Protein AF-0000000082663166 (afdb_homodimer)

Sequence (312 aa):
MVFWITEITKKRPMKSILVSGKSIEGLLDTGADVSCISGKDWPNSWPTHTTANNLVGIGRAPAVAQSAKILDWQFEDTRGTFQPYMIPSLPFSLWGRDVLSQMGMLLFSPDDKVTFQMLQMGYDPSKGLGKQQTGITEPICPAPLKFRAGLGYPNFMVFWITEITKKRPMKSILVSGKSIEGLLDTGADVSCISGKDWPNSWPTHTTANNLVGIGRAPAVAQSAKILDWQFEDTRGTFQPYMIPSLPFSLWGRDVLSQMGMLLFSPDDKVTFQMLQMGYDPSKGLGKQQTGITEPICPAPLKFRAGLGYPNF

Organism: Bison bison bison (NCBI:txid43346)

Solvent-accessible surface area (backbone atoms only — not comparable to full-atom values): 18106 Å² total; per-residue (Å²): 100,48,48,35,58,42,74,42,37,81,60,78,53,65,47,68,34,32,44,76,84,39,78,43,62,20,35,47,16,53,62,32,37,52,30,33,39,12,36,89,74,51,57,86,86,58,58,64,37,83,56,89,73,80,84,76,38,66,34,88,58,85,57,65,32,26,43,65,50,78,39,42,38,39,47,92,95,37,65,50,65,47,64,40,33,38,27,58,80,43,92,57,19,37,38,5,17,57,51,39,27,66,51,47,24,28,42,30,36,57,32,78,68,54,48,49,55,50,34,71,74,72,51,52,74,86,54,66,37,63,76,79,56,78,76,86,77,83,77,86,80,78,86,82,75,89,72,84,80,62,54,66,90,76,84,125,108,58,49,39,61,42,72,43,36,85,60,77,54,64,48,68,34,34,42,75,85,40,78,42,62,22,36,48,16,53,63,33,60,56,30,33,39,11,36,89,75,52,58,88,86,60,57,63,38,84,55,88,72,80,83,78,38,66,36,88,60,86,55,66,31,27,43,65,51,79,39,43,37,39,48,92,94,38,65,50,66,50,64,39,31,37,26,57,79,41,91,59,19,37,40,4,17,56,53,38,26,67,51,46,24,29,42,31,34,57,31,79,69,52,48,48,55,50,31,71,74,71,50,54,78,85,56,68,43,64,75,75,66,80,72,85,75,80,75,84,80,76,84,80,76,90,74,84,82,70,70,68,97,77,82,125

pLDDT: mean 73.45, std 28.59, range [19.48, 98.72]

Radius of gyration: 19.94 Å; Cα contacts (8 Å, |Δi|>4): 626; chains: 2; bounding box: 40×58×57 Å

Secondary structure (DSSP, 8-state):
---EEEE--SS--EEEEEETTEEEEEEE-TT-SS-EEEGGGS-TTS-EEE--PPP-SS-S----EEESSPEEEEETTEEEEE--EEETT-SSEEE-HHHHTTTT-EEEE--HHHHHHHHHTT--TTS---S--------------------S----/---EEEE--SS--EEEEEETTEEEEEEE-TT-SS-EEEGGGS-TTS-EEE------SS-S----EEESSPEEEEETTEEEEE--EEETT-SSEEE-HHHHTTTT-EEEE--HHHHHHHHHTT--SSS---S--------------------S----

Foldseek 3Di:
DFDADEDDDPDFPWDWKQKQNATFIAGEDALWLFKEAEQVRDDPVFDWADDPDDAPDQPPQPDKTKTPDWIKIDDDPFIDIDIHIYGHPRPGIYDYCVRCVSVVDDDDDDDVVRVVVVVVVPNDNVDGRDDDDDDPCPDDDPDDPPDDRDGPDDDD/DFDADADDDPDFDWDWKQKQNATFIAGEDAPALFKEAEQVRDDPVFDWADDPDDDPDQPPQPDKTKTPDWIKIDDDPFIDIDIHIYGHPRPGIYDYCVRCVSVVDDDDDDDVVRVVVVVVVPNDNVDGSDDDDDDPCPDDDPDDPPDDSDRPDDDD

Nearest PDB structures (foldseek):
  7bgu-assembly2_D  TM=9.467E-01  e=5.322E-11  Mason-Pfizer monkey virus
  6s1w-assembly1_B  TM=9.391E-01  e=6.791E-11  Mason-Pfizer monkey virus
  3sqf-assembly2_B  TM=9.374E-01  e=4.491E-10  Mason-Pfizer monkey virus
  1fmb-assembly1_A  TM=8.406E-01  e=3.240E-07  Equine infectious anemia virus
  6w6r-assembly1_A  TM=8.169E-01  e=9.703E-07  Human T-cell leukemia virus type I

InterPro domains:
  IPR000467 G-patch domain [PF01585] (118-153)
  IPR000467 G-patch domain [PS50174] (118-156)
  IPR000467 G-patch domain [SM00443] (108-154)
  IPR001969 Aspartic peptidase, active site [PS00141] (26-37)
  IPR001995 Peptidase A2A, retrovirus, catalytic [PS50175] (24-99)
  IPR018061 Retropepsins [PF00077] (10-107)
  IPR021109 Aspartic peptidase domain superfamily [G3DSA:2.40.70.10] (4-116)
  IPR021109 Aspartic peptidase domain superfamily [SSF50630] (8-139)
  IPR034170 Retropepsin-like catalytic domain [cd05482] (16-101)
  IPR051592 HERV-K(HML-2) Pro peptidase A2 [PTHR19422] (2-141)

Structure (mmCIF, N/CA/C/O backbone):
data_AF-0000000082663166-model_v1
#
loop_
_entity.id
_entity.type
_entity.pdbx_description
1 polymer 'human endogenous retrovirus K endopeptidase'
#
loop_
_atom_site.group_PDB
_atom_site.id
_atom_site.type_symbol
_atom_site.label_atom_id
_atom_site.label_alt_id
_atom_site.label_comp_id
_atom_site.label_asym_id
_atom_site.label_entity_id
_atom_site.label_seq_id
_atom_site.pdbx_PDB_ins_code
_atom_site.Cartn_x
_atom_site.Cartn_y
_atom_site.Cartn_z
_atom_site.occupancy
_atom_site.B_iso_or_equiv
_atom_site.auth_seq_id
_atom_site.auth_comp_id
_atom_site.auth_asym_id
_atom_site.auth_atom_id
_atom_site.pdbx_PDB_model_num
ATOM 1 N N . MET A 1 1 ? -2.115 23.433 -13.062 1 41.66 1 MET A N 1
ATOM 2 C CA . MET A 1 1 ? -2.477 22.368 -12.13 1 41.66 1 MET A CA 1
ATOM 3 C C . MET A 1 1 ? -1.599 21.139 -12.341 1 41.66 1 MET A C 1
ATOM 5 O O . MET A 1 1 ? -1.372 20.72 -13.477 1 41.66 1 MET A O 1
ATOM 9 N N . VAL A 1 2 ? -0.651 20.926 -11.462 1 49.91 2 VAL A N 1
ATOM 10 C CA . VAL A 1 2 ? 0.479 20.027 -11.668 1 49.91 2 VAL A CA 1
ATOM 11 C C . VAL A 1 2 ? 0.062 18.592 -11.353 1 49.91 2 VAL A C 1
ATOM 13 O O . VAL A 1 2 ? -0.558 18.332 -10.319 1 49.91 2 VAL A O 1
ATOM 16 N N . PHE A 1 3 ? -0.088 17.742 -12.345 1 62.49 3 PHE A N 1
ATOM 17 C CA . PHE A 1 3 ? -0.319 16.308 -12.227 1 62.49 3 PHE A CA 1
ATOM 18 C C . PHE A 1 3 ? 0.943 15.592 -11.76 1 62.49 3 PHE A C 1
ATOM 20 O O . PHE A 1 3 ? 2.057 16.046 -12.032 1 62.49 3 PHE A O 1
ATOM 27 N N . TRP A 1 4 ? 0.696 14.741 -10.696 1 72.13 4 TRP A N 1
ATOM 28 C CA . TRP A 1 4 ? 1.845 13.99 -10.201 1 72.13 4 TRP A CA 1
ATOM 29 C C . TRP A 1 4 ? 1.682 12.5 -10.479 1 72.13 4 TRP A C 1
ATOM 31 O O . TRP A 1 4 ? 0.581 11.957 -10.362 1 72.13 4 TRP A O 1
ATOM 41 N N . ILE A 1 5 ? 2.718 11.911 -11.092 1 77.7 5 ILE A N 1
ATOM 42 C CA . ILE A 1 5 ? 2.728 10.489 -11.419 1 77.7 5 ILE A CA 1
ATOM 43 C C . ILE A 1 5 ? 3.993 9.841 -10.862 1 77.7 5 ILE A C 1
ATOM 45 O O . ILE A 1 5 ? 5.076 10.428 -10.92 1 77.7 5 ILE A O 1
ATOM 49 N N . THR A 1 6 ? 3.733 8.707 -10.243 1 83.06 6 THR A N 1
ATOM 50 C CA . THR A 1 6 ? 4.902 7.935 -9.838 1 83.06 6 THR A CA 1
ATOM 51 C C . THR A 1 6 ? 4.757 6.474 -10.257 1 83.06 6 THR A C 1
ATOM 53 O O . THR A 1 6 ? 3.684 5.885 -10.112 1 83.06 6 THR A O 1
ATOM 56 N N . GLU A 1 7 ? 5.824 6.008 -10.849 1 86.73 7 GLU A N 1
ATOM 57 C CA . GLU A 1 7 ? 5.891 4.583 -11.158 1 86.73 7 GLU A CA 1
ATOM 58 C C . GLU A 1 7 ? 6.138 3.757 -9.899 1 86.73 7 GLU A C 1
ATOM 60 O O . GLU A 1 7 ?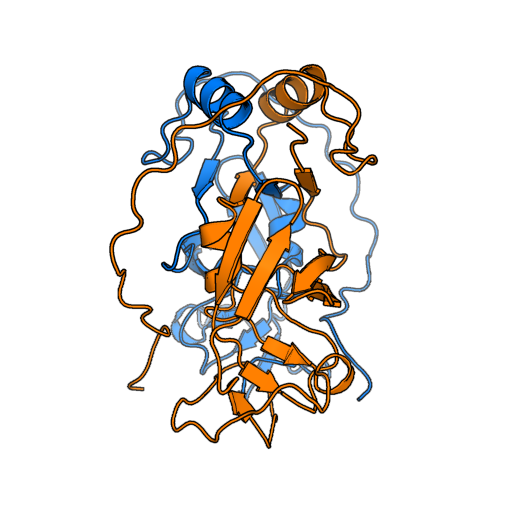 6.953 4.132 -9.054 1 86.73 7 GLU A O 1
ATOM 65 N N . ILE A 1 8 ? 5.353 2.639 -9.854 1 92.87 8 ILE A N 1
ATOM 66 C CA . ILE A 1 8 ? 5.66 1.702 -8.779 1 92.87 8 ILE A CA 1
ATOM 67 C C . ILE A 1 8 ? 6.878 0.863 -9.157 1 92.87 8 ILE A C 1
ATOM 69 O O . ILE A 1 8 ? 6.868 0.166 -10.174 1 92.87 8 ILE A O 1
ATOM 73 N N . THR A 1 9 ? 7.898 1.024 -8.399 1 94.7 9 THR A N 1
ATOM 74 C CA . THR A 1 9 ? 9.135 0.268 -8.564 1 94.7 9 THR A CA 1
ATOM 75 C C . THR A 1 9 ? 9.456 -0.525 -7.301 1 94.7 9 THR A C 1
ATOM 77 O O . THR A 1 9 ? 8.632 -0.61 -6.388 1 94.7 9 THR A O 1
ATOM 80 N N . LYS A 1 10 ? 10.591 -1.071 -7.331 1 93.38 10 LYS A N 1
ATOM 81 C CA . LYS A 1 10 ? 11.04 -1.765 -6.127 1 93.38 10 LYS A CA 1
ATOM 82 C C . LYS A 1 10 ? 11.338 -0.777 -5.002 1 93.38 10 LYS A C 1
ATOM 84 O O . LYS A 1 10 ? 11.363 -1.154 -3.829 1 93.38 10 LYS A O 1
ATOM 89 N N . LYS A 1 11 ? 11.558 0.492 -5.443 1 94.88 11 LYS A N 1
ATOM 90 C CA . LYS A 1 11 ? 11.811 1.528 -4.446 1 94.88 11 LYS A CA 1
ATOM 91 C C . LYS A 1 11 ? 10.509 2.026 -3.826 1 94.88 11 LYS A C 1
ATOM 93 O O . LYS A 1 11 ? 9.511 2.208 -4.528 1 94.88 11 LYS A O 1
ATOM 98 N N . ARG A 1 12 ? 10.59 2.316 -2.593 1 95.57 12 ARG A N 1
ATOM 99 C CA . ARG A 1 12 ? 9.424 2.804 -1.863 1 95.57 12 ARG A CA 1
ATOM 100 C C . ARG A 1 12 ? 8.96 4.15 -2.409 1 95.57 12 ARG A C 1
ATOM 102 O O . ARG A 1 12 ? 9.757 5.081 -2.54 1 95.57 12 ARG A O 1
ATOM 109 N N . PRO A 1 13 ? 7.67 4.217 -2.806 1 95.35 13 PRO A N 1
ATOM 110 C CA . PRO A 1 13 ? 7.158 5.509 -3.267 1 95.35 13 PRO A CA 1
ATOM 111 C C . PRO A 1 13 ? 6.918 6.491 -2.123 1 95.35 13 PRO A C 1
ATOM 113 O O . PRO A 1 13 ? 5.817 6.544 -1.57 1 95.35 13 PRO A O 1
ATOM 116 N N . MET A 1 14 ? 7.936 7.294 -1.818 1 96.47 14 MET A N 1
ATOM 117 C CA . MET A 1 14 ? 7.902 8.264 -0.728 1 96.47 14 MET A CA 1
ATOM 118 C C . MET A 1 14 ? 7.472 9.637 -1.234 1 96.47 14 MET A C 1
ATOM 120 O O . MET A 1 14 ? 7.892 10.066 -2.31 1 96.47 14 MET A O 1
ATOM 124 N N . LYS A 1 15 ? 6.623 10.294 -0.451 1 95.36 15 LYS A N 1
ATOM 125 C CA . LYS A 1 15 ? 6.23 11.664 -0.771 1 95.36 15 LYS A CA 1
ATOM 126 C C . LYS A 1 15 ? 6.129 12.516 0.491 1 95.36 15 LYS A C 1
ATOM 128 O O . LYS A 1 15 ? 5.67 12.041 1.531 1 95.36 15 LYS A O 1
ATOM 133 N N . SER A 1 16 ? 6.517 13.752 0.381 1 97.12 16 SER A N 1
ATOM 134 C CA . SER A 1 16 ? 6.346 14.72 1.459 1 97.12 16 SER A CA 1
ATOM 135 C C . SER A 1 16 ? 4.98 15.394 1.386 1 97.12 16 SER A C 1
ATOM 137 O O . SER A 1 16 ? 4.579 15.882 0.328 1 97.12 16 SER A O 1
ATOM 139 N N . ILE A 1 17 ? 4.336 15.388 2.453 1 97.22 17 ILE A N 1
ATOM 140 C CA . ILE A 1 17 ? 3.04 16.038 2.612 1 97.22 17 ILE A CA 1
ATOM 141 C C . ILE A 1 17 ? 3.114 17.068 3.737 1 97.22 17 ILE A C 1
ATOM 143 O O . ILE A 1 17 ? 3.714 16.812 4.783 1 97.22 17 ILE A O 1
ATOM 147 N N . LEU A 1 18 ? 2.535 18.258 3.447 1 98.38 18 LEU A N 1
ATOM 148 C CA . LEU A 1 18 ? 2.447 19.265 4.498 1 98.38 18 LEU A CA 1
ATOM 149 C C . LEU A 1 18 ? 1.294 18.96 5.448 1 98.38 18 LEU A C 1
ATOM 151 O O . LEU A 1 18 ? 0.131 18.958 5.039 1 98.38 18 LEU A O 1
ATOM 155 N N . VAL A 1 19 ? 1.64 18.68 6.705 1 98.72 19 VAL A N 1
ATOM 156 C CA . VAL A 1 19 ? 0.64 18.385 7.726 1 98.72 19 VAL A CA 1
ATOM 157 C C . VAL A 1 19 ? 0.657 19.475 8.795 1 98.72 19 VAL A C 1
ATOM 159 O O . VAL A 1 19 ? 1.623 19.597 9.552 1 98.72 19 VAL A O 1
ATOM 162 N N . SER A 1 20 ? -0.436 20.259 8.791 1 97.89 20 SER A N 1
ATOM 163 C CA . SER A 1 20 ? -0.545 21.355 9.749 1 97.89 20 SER A CA 1
ATOM 164 C C . SER A 1 20 ? 0.73 22.19 9.781 1 97.89 20 SER A C 1
ATOM 166 O O . SER A 1 20 ? 1.247 22.502 10.856 1 97.89 20 SER A O 1
ATOM 168 N N . GLY A 1 21 ? 1.244 22.366 8.623 1 96.36 21 GLY A N 1
ATOM 169 C CA . GLY A 1 21 ? 2.379 23.264 8.478 1 96.36 21 GLY A CA 1
ATOM 170 C C . GLY A 1 21 ? 3.716 22.549 8.531 1 96.36 21 GLY A C 1
ATOM 171 O O . GLY A 1 21 ? 4.763 23.162 8.314 1 96.36 21 GLY A O 1
ATOM 172 N N . LYS A 1 22 ? 3.746 21.318 8.817 1 98.2 22 LYS A N 1
ATOM 173 C CA . LYS A 1 22 ? 4.983 20.545 8.867 1 98.2 22 LYS A CA 1
ATOM 174 C C . LYS A 1 22 ? 5.086 19.594 7.678 1 98.2 22 LYS A C 1
ATOM 176 O O . LYS A 1 22 ? 4.152 18.84 7.397 1 98.2 22 LYS A O 1
ATOM 181 N N . SER A 1 23 ? 6.244 19.659 7.01 1 98.44 23 SER A N 1
ATOM 182 C CA . SER A 1 23 ? 6.486 18.726 5.915 1 98.44 23 SER A CA 1
ATOM 183 C C . SER A 1 23 ? 6.919 17.36 6.438 1 98.44 23 SER A C 1
ATOM 185 O O . SER A 1 23 ? 7.927 17.25 7.139 1 98.44 23 SER A O 1
ATOM 187 N N . ILE A 1 24 ? 6.157 16.321 6.164 1 98.63 24 ILE A N 1
ATOM 188 C CA . ILE A 1 24 ? 6.459 14.967 6.617 1 98.63 24 ILE A CA 1
ATOM 189 C C . ILE A 1 24 ? 6.578 14.034 5.414 1 98.63 24 ILE A C 1
ATOM 191 O O . ILE A 1 24 ? 5.68 13.982 4.571 1 98.63 24 ILE A O 1
ATOM 195 N N . GLU A 1 25 ? 7.692 13.35 5.299 1 98.43 25 GLU A N 1
ATOM 196 C CA . GLU A 1 25 ? 7.869 12.329 4.271 1 98.43 25 GLU A CA 1
ATOM 197 C C . GLU A 1 25 ? 7.285 10.991 4.715 1 98.43 25 GLU A C 1
ATOM 199 O O . GLU A 1 25 ? 7.49 10.566 5.853 1 98.43 25 GLU A O 1
ATOM 204 N N . GLY A 1 26 ? 6.539 10.431 3.768 1 98 26 GLY A N 1
ATOM 205 C CA . GLY A 1 26 ? 5.949 9.143 4.099 1 98 26 GLY A CA 1
ATOM 206 C C . GLY A 1 26 ? 5.767 8.243 2.892 1 98 26 GLY A C 1
ATOM 207 O O . GLY A 1 26 ? 5.813 8.709 1.751 1 98 26 GLY A O 1
ATOM 208 N N . LEU A 1 27 ? 5.574 7.024 3.184 1 97.22 27 LEU A N 1
ATOM 209 C CA . LEU A 1 27 ? 5.314 5.994 2.184 1 97.22 27 LEU A CA 1
ATOM 210 C C . LEU A 1 27 ? 3.867 6.055 1.705 1 97.22 27 LEU A C 1
ATOM 212 O O . LEU A 1 27 ? 2.94 6.085 2.517 1 97.22 27 LEU A O 1
ATOM 216 N N . LEU A 1 28 ? 3.664 6.159 0.37 1 97.35 28 LEU A N 1
ATOM 217 C CA . LEU A 1 28 ? 2.329 5.982 -0.192 1 97.35 28 LEU A CA 1
ATOM 218 C C . LEU A 1 28 ? 1.896 4.522 -0.116 1 97.35 28 LEU A C 1
ATOM 220 O O . LEU A 1 28 ? 2.414 3.677 -0.85 1 97.35 28 LEU A O 1
ATOM 224 N N . ASP A 1 29 ? 0.939 4.267 0.747 1 96.73 29 ASP A N 1
ATOM 225 C CA . ASP A 1 29 ? 0.601 2.888 1.085 1 96.73 29 ASP A CA 1
ATOM 226 C C . ASP A 1 29 ? -0.867 2.593 0.788 1 96.73 29 ASP A C 1
ATOM 228 O O . ASP A 1 29 ? -1.737 2.84 1.626 1 96.73 29 ASP A O 1
ATOM 232 N N . THR A 1 30 ? -1.135 1.963 -0.352 1 97.09 30 THR A N 1
ATOM 233 C CA . THR A 1 30 ? -2.502 1.635 -0.743 1 97.09 30 THR A CA 1
ATOM 234 C C . THR A 1 30 ? -3.036 0.469 0.083 1 97.09 30 THR A C 1
ATOM 236 O O . THR A 1 30 ? -4.239 0.199 0.082 1 97.09 30 THR A O 1
ATOM 239 N N . GLY A 1 31 ? -2.184 -0.215 0.82 1 96.1 31 GLY A N 1
ATOM 240 C CA . GLY A 1 31 ? -2.603 -1.323 1.664 1 96.1 31 GLY A CA 1
ATOM 241 C C . GLY A 1 31 ? -3.032 -0.887 3.052 1 96.1 31 GLY A C 1
ATOM 242 O O . GLY A 1 31 ? -3.664 -1.653 3.782 1 96.1 31 GLY A O 1
ATOM 243 N N . ALA A 1 32 ? -2.655 0.282 3.432 1 95.45 32 ALA A N 1
ATOM 244 C CA . ALA A 1 32 ? -2.974 0.78 4.767 1 95.45 32 ALA A CA 1
ATOM 245 C C . ALA A 1 32 ? -4.319 1.5 4.777 1 95.45 32 ALA A C 1
ATOM 247 O O . ALA A 1 32 ? -4.563 2.385 3.953 1 95.45 32 ALA A O 1
ATOM 248 N N . ASP A 1 33 ? -5.131 1.192 5.712 1 95.45 33 ASP A N 1
ATOM 249 C CA . ASP A 1 33 ? -6.426 1.849 5.854 1 95.45 33 ASP A CA 1
ATOM 250 C C . ASP A 1 33 ? -6.263 3.28 6.362 1 95.45 33 ASP A C 1
ATOM 252 O O . ASP A 1 33 ? -7.011 4.175 5.963 1 95.45 33 ASP A O 1
ATOM 256 N N . VAL A 1 34 ? -5.206 3.38 7.214 1 96.02 34 VAL A N 1
ATOM 257 C CA . VAL A 1 34 ? -5.037 4.663 7.888 1 96.02 34 VAL A CA 1
ATOM 258 C C . VAL A 1 34 ? -3.578 5.105 7.8 1 96.02 34 VAL A C 1
ATOM 260 O O . VAL A 1 34 ? -2.682 4.277 7.621 1 96.02 34 VAL A O 1
ATOM 263 N N . SER A 1 35 ? -3.461 6.355 7.916 1 97.47 35 SER A N 1
ATOM 264 C CA . SER A 1 35 ? -2.125 6.943 7.938 1 97.47 35 SER A CA 1
ATOM 265 C C . SER A 1 35 ? -1.533 6.917 9.343 1 97.47 35 SER A C 1
ATOM 267 O O . SER A 1 35 ? -2.252 7.099 10.328 1 97.47 35 SER A O 1
ATOM 269 N N . CYS A 1 36 ? -0.288 6.661 9.364 1 96.13 36 CYS A N 1
ATOM 270 C CA . CYS A 1 36 ? 0.475 6.643 10.608 1 96.13 36 CYS A CA 1
ATOM 271 C C . CYS A 1 36 ? 1.7 7.544 10.509 1 96.13 36 CYS A C 1
ATOM 273 O O . CYS A 1 36 ? 2.465 7.456 9.548 1 96.13 36 CYS A O 1
ATOM 275 N N . ILE A 1 37 ? 1.857 8.373 11.512 1 97.57 37 ILE A N 1
ATOM 276 C CA . ILE A 1 37 ? 3.033 9.236 11.554 1 97.57 37 ILE A CA 1
ATOM 277 C C . ILE A 1 37 ? 4.052 8.671 12.541 1 97.57 37 ILE A C 1
ATOM 279 O O . ILE A 1 37 ? 3.699 8.296 13.662 1 97.57 37 ILE A O 1
ATOM 283 N N . SER A 1 38 ? 5.251 8.586 12.088 1 96.11 38 SER A N 1
ATOM 284 C CA . SER A 1 38 ? 6.346 8.099 12.92 1 96.11 38 SER A CA 1
ATOM 285 C C . SER A 1 38 ? 6.599 9.03 14.102 1 96.11 38 SER A C 1
ATOM 287 O O . SER A 1 38 ? 6.46 10.248 13.979 1 96.11 38 SER A O 1
ATOM 289 N N . GLY A 1 39 ? 7.051 8.454 15.204 1 95.38 39 GLY A N 1
ATOM 290 C CA . GLY A 1 39 ? 7.374 9.251 16.376 1 95.38 39 GLY A CA 1
ATOM 291 C C . GLY A 1 39 ? 8.39 10.342 16.094 1 95.38 39 GLY A C 1
ATOM 292 O O . GLY A 1 39 ? 8.275 11.454 16.614 1 95.38 39 GLY A O 1
ATOM 293 N N . LYS A 1 40 ? 9.336 10.054 15.278 1 96.57 40 LYS A N 1
ATOM 294 C CA . LYS A 1 40 ? 10.391 11.019 14.981 1 96.57 40 LYS A CA 1
ATOM 295 C C . LYS A 1 40 ? 9.836 12.226 14.229 1 96.57 40 LYS A C 1
ATOM 297 O O . LYS A 1 40 ? 10.439 13.301 14.238 1 96.57 40 LYS A O 1
ATOM 302 N N . ASP A 1 41 ? 8.704 12.05 13.539 1 97.96 41 ASP A N 1
ATOM 303 C CA . ASP A 1 41 ? 8.111 13.12 12.743 1 97.96 41 ASP A CA 1
ATOM 304 C C . ASP A 1 41 ? 6.988 13.817 13.508 1 97.96 41 ASP A C 1
ATOM 306 O O . ASP A 1 41 ? 6.445 14.822 13.045 1 97.96 41 ASP A O 1
ATOM 310 N N . TRP A 1 42 ? 6.656 13.349 14.627 1 98.02 42 TRP A N 1
ATOM 311 C CA . TRP A 1 42 ? 5.545 13.895 15.4 1 98.02 42 TRP A CA 1
ATOM 312 C C . TRP A 1 42 ? 6.017 15.027 16.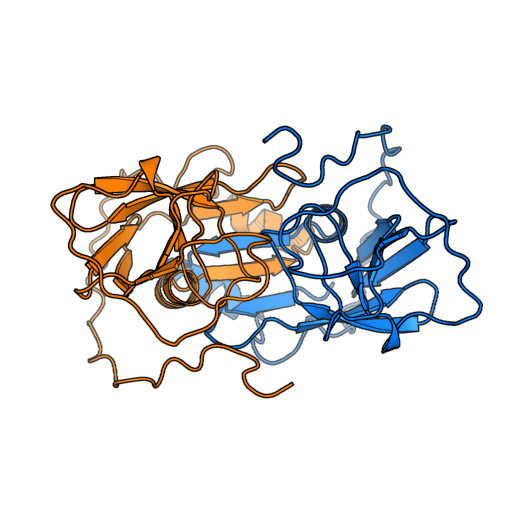306 1 98.02 42 TRP A C 1
ATOM 314 O O . TRP A 1 42 ? 6.786 14.801 17.243 1 98.02 42 TRP A O 1
ATOM 324 N N . PRO A 1 43 ? 5.509 16.207 16.099 1 97.16 43 PRO A N 1
ATOM 325 C CA . PRO A 1 43 ? 5.915 17.296 16.99 1 97.16 43 PRO A CA 1
ATOM 326 C C . PRO A 1 43 ? 5.405 17.112 18.418 1 97.16 43 PRO A C 1
ATOM 328 O O . PRO A 1 43 ? 4.271 16.67 18.62 1 97.16 43 PRO A O 1
ATOM 331 N N . ASN A 1 44 ? 6.171 17.518 19.337 1 94.87 44 ASN A N 1
ATOM 332 C CA . ASN A 1 44 ? 5.791 17.405 20.742 1 94.87 44 ASN A CA 1
ATOM 333 C C . ASN A 1 44 ? 4.54 18.222 21.052 1 94.87 44 ASN A C 1
ATOM 335 O O . ASN A 1 44 ? 3.81 17.913 21.995 1 94.87 44 ASN A O 1
ATOM 339 N N . SER A 1 45 ? 4.305 19.209 20.263 1 96.2 45 SER A N 1
ATOM 340 C CA . SER A 1 45 ? 3.177 20.101 20.511 1 96.2 45 SER A CA 1
ATOM 341 C C . SER A 1 45 ? 1.87 19.49 20.016 1 96.2 45 SER A C 1
ATOM 343 O O . SER A 1 45 ? 0.79 20.018 20.288 1 96.2 45 SER A O 1
ATOM 345 N N . TRP A 1 46 ? 1.959 18.398 19.236 1 97.46 46 TRP A N 1
ATOM 346 C CA . TRP A 1 46 ? 0.76 17.724 18.751 1 97.46 46 TRP A CA 1
ATOM 347 C C . TRP A 1 46 ? 0.247 16.719 19.777 1 97.46 46 TRP A C 1
ATOM 349 O O . TRP A 1 46 ? 0.865 15.674 19.994 1 97.46 46 TRP A O 1
ATOM 359 N N . PRO A 1 47 ? -0.812 16.972 20.452 1 96.56 47 PRO A N 1
ATOM 360 C CA . PRO A 1 47 ? -1.295 16.051 21.484 1 96.56 47 PRO A CA 1
ATOM 361 C C . PRO A 1 47 ? -1.814 14.736 20.905 1 96.56 47 PRO A C 1
ATOM 363 O O . PRO A 1 47 ? -2.324 14.711 19.782 1 96.56 47 PRO A O 1
ATOM 366 N N . THR A 1 48 ? -1.686 13.695 21.67 1 96.31 48 THR A N 1
ATOM 367 C CA . THR A 1 48 ? -2.222 12.382 21.33 1 96.31 48 THR A CA 1
ATOM 368 C C . THR A 1 48 ? -3.15 11.875 22.43 1 96.31 48 THR A C 1
ATOM 370 O O . THR A 1 48 ? -3.196 12.444 23.522 1 96.31 48 THR A O 1
ATOM 373 N N . HIS A 1 49 ? -3.972 10.914 22.072 1 94.35 49 HIS A N 1
ATOM 374 C CA . HIS A 1 49 ? -4.725 10.148 23.058 1 94.35 49 HIS A CA 1
ATOM 375 C C . HIS A 1 49 ? -4.611 8.65 22.796 1 94.35 49 HIS A C 1
ATOM 377 O O . HIS A 1 49 ? -4.311 8.232 21.676 1 94.35 49 HIS A O 1
ATOM 383 N N . THR A 1 50 ? -4.83 7.932 23.89 1 88.74 50 THR A N 1
ATOM 384 C CA . THR A 1 50 ? -4.861 6.479 23.766 1 88.74 50 THR A CA 1
ATOM 385 C C . THR A 1 50 ? -6.143 6.023 23.076 1 88.74 50 THR A C 1
ATOM 387 O O . THR A 1 50 ? -7.212 6.597 23.297 1 88.74 50 THR A O 1
ATOM 390 N N . THR A 1 51 ? -5.966 5.166 22.188 1 81.51 51 THR A N 1
ATOM 391 C CA . THR A 1 51 ? -7.14 4.669 21.478 1 81.51 51 THR A CA 1
ATOM 392 C C . THR A 1 51 ? -7.289 3.162 2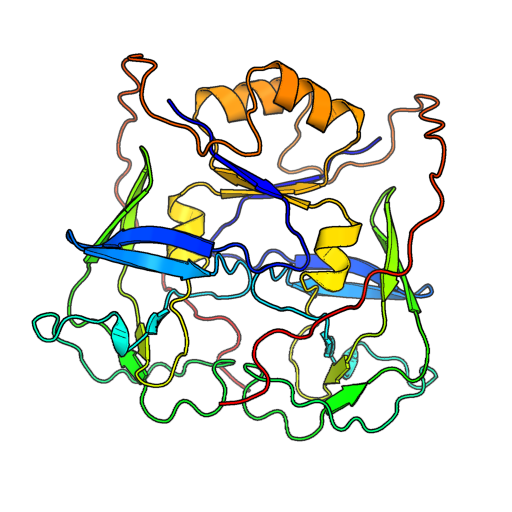1.669 1 81.51 51 THR A C 1
ATOM 394 O O . THR A 1 51 ? -6.299 2.455 21.87 1 81.51 51 THR A O 1
ATOM 397 N N . ALA A 1 52 ? -8.547 2.795 21.65 1 74.25 52 ALA A N 1
ATOM 398 C CA . ALA A 1 52 ? -8.87 1.376 21.77 1 74.25 52 ALA A CA 1
ATOM 399 C C . ALA A 1 52 ? -8.706 0.661 20.431 1 74.25 52 ALA A C 1
ATOM 401 O O . ALA A 1 52 ? -8.671 -0.57 20.378 1 74.25 52 ALA A O 1
ATOM 402 N N . ASN A 1 53 ? -8.521 1.489 19.427 1 74.99 53 ASN A N 1
ATOM 403 C CA . ASN A 1 53 ? -8.374 0.888 18.106 1 74.99 53 ASN A CA 1
ATOM 404 C C . ASN A 1 53 ? -7.064 0.115 17.984 1 74.99 53 ASN A C 1
ATOM 406 O O . ASN A 1 53 ? -6.01 0.602 18.398 1 74.99 53 ASN A O 1
ATOM 410 N N . ASN A 1 54 ? -7.274 -1.111 17.5 1 77.95 54 ASN A N 1
ATOM 411 C CA . ASN A 1 54 ? -6.086 -1.926 17.266 1 77.95 54 ASN A CA 1
ATOM 412 C C . ASN A 1 54 ? -5.593 -1.799 15.828 1 77.95 54 ASN A C 1
ATOM 414 O O . ASN A 1 54 ? -6.385 -1.873 14.887 1 77.95 54 ASN A O 1
ATOM 418 N N . LEU A 1 55 ? -4.377 -1.276 15.775 1 78.61 55 LEU A N 1
ATOM 419 C CA . LEU A 1 55 ? -3.727 -1.299 14.469 1 78.61 55 LEU A CA 1
ATOM 420 C C . LEU A 1 55 ? -3.053 -2.644 14.22 1 78.61 55 LEU A C 1
ATOM 422 O O . LEU A 1 55 ? -2.418 -3.201 15.119 1 78.61 55 LEU A O 1
ATOM 426 N N . VAL A 1 56 ? -3.404 -3.178 13.06 1 78.17 56 VAL A N 1
ATOM 427 C CA . VAL A 1 56 ? -2.793 -4.445 12.673 1 78.17 56 VAL A CA 1
ATOM 428 C C . VAL A 1 56 ? -1.781 -4.21 11.554 1 78.17 56 VAL A C 1
ATOM 430 O O . VAL A 1 56 ? -1.951 -3.305 10.735 1 78.17 56 VAL A O 1
ATOM 433 N N . GLY A 1 57 ? -0.68 -5.067 11.494 1 77.65 57 GLY A N 1
ATOM 434 C CA . GLY A 1 57 ? 0.277 -4.995 10.401 1 77.65 57 GLY A CA 1
ATOM 435 C C . GLY A 1 57 ? 1.422 -4.037 10.673 1 77.65 57 GLY A C 1
ATOM 436 O O . GLY A 1 57 ? 2.07 -3.557 9.741 1 77.65 57 GLY A O 1
ATOM 437 N N . ILE A 1 58 ? 1.563 -3.554 11.759 1 72.53 58 ILE A N 1
ATOM 438 C CA . ILE A 1 58 ? 2.635 -2.619 12.085 1 72.53 58 ILE A CA 1
ATOM 439 C C . ILE A 1 58 ? 3.711 -3.332 12.901 1 72.53 58 ILE A C 1
ATOM 441 O O . ILE A 1 58 ? 4.732 -2.735 13.25 1 72.53 58 ILE A O 1
ATOM 445 N N . GLY A 1 59 ? 3.56 -4.601 12.902 1 65.66 59 GLY A N 1
ATOM 446 C CA . GLY A 1 59 ? 4.516 -5.365 13.687 1 65.66 59 GLY A CA 1
ATOM 447 C C . GLY A 1 59 ? 4.338 -5.189 15.183 1 65.66 59 GLY A C 1
ATOM 448 O O . GLY A 1 59 ? 3.215 -5.229 15.688 1 65.66 59 GLY A O 1
ATOM 449 N N . ARG A 1 60 ? 5.413 -5.22 15.865 1 63.14 60 ARG A N 1
ATOM 450 C CA . ARG A 1 60 ? 5.46 -5.118 17.32 1 63.14 60 ARG A CA 1
ATOM 451 C C . ARG A 1 60 ? 5.531 -3.661 17.766 1 63.14 60 ARG A C 1
ATOM 453 O O . ARG A 1 60 ? 6.491 -3.254 18.424 1 63.14 60 ARG A O 1
ATOM 460 N N . ALA A 1 61 ? 4.573 -2.967 17.209 1 63.35 61 ALA A N 1
ATOM 461 C CA . ALA A 1 61 ? 4.594 -1.603 17.731 1 63.35 61 ALA A CA 1
ATOM 462 C C . ALA A 1 61 ? 3.896 -1.524 19.086 1 63.35 61 ALA A C 1
ATOM 464 O O . ALA A 1 61 ? 2.684 -1.73 19.18 1 63.35 61 ALA A O 1
ATOM 465 N N . PRO A 1 62 ? 4.598 -1.452 20.142 1 64.78 62 PRO A N 1
ATOM 466 C CA . PRO A 1 62 ? 4.019 -1.495 21.487 1 64.78 62 PRO A CA 1
ATOM 467 C C . PRO A 1 62 ? 3.146 -0.28 21.794 1 64.78 62 PRO A C 1
ATOM 469 O O . PRO A 1 62 ? 2.229 -0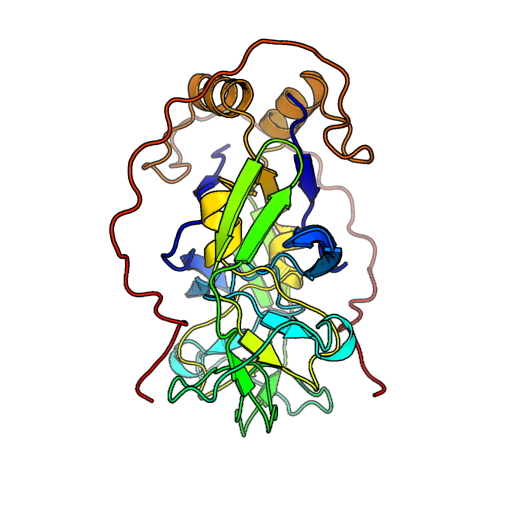.366 22.614 1 64.78 62 PRO A O 1
ATOM 472 N N . ALA A 1 63 ? 3.485 0.757 21.209 1 79.34 63 ALA A N 1
ATOM 473 C CA . ALA A 1 63 ? 2.772 1.947 21.667 1 79.34 63 ALA A CA 1
ATOM 474 C C . ALA A 1 63 ? 2.173 2.714 20.492 1 79.34 63 ALA A C 1
ATOM 476 O O . ALA A 1 63 ? 2.903 3.263 19.663 1 79.34 63 ALA A O 1
ATOM 477 N N . VAL A 1 64 ? 0.84 2.487 20.341 1 87.71 64 VAL A N 1
ATOM 478 C CA . VAL A 1 64 ? 0.111 3.213 19.307 1 87.71 64 VAL A CA 1
ATOM 479 C C . VAL A 1 64 ? -0.766 4.286 19.948 1 87.71 64 VAL A C 1
ATOM 481 O O . VAL A 1 64 ? -1.449 4.027 20.941 1 87.71 64 VAL A O 1
ATOM 484 N N . ALA A 1 65 ? -0.591 5.517 19.554 1 93.13 65 ALA A N 1
ATOM 485 C CA . ALA A 1 65 ? -1.475 6.609 19.953 1 93.13 65 ALA A CA 1
ATOM 486 C C . ALA A 1 65 ? -2.162 7.231 18.741 1 93.13 65 ALA A C 1
ATOM 488 O O . ALA A 1 65 ? -1.778 6.967 17.599 1 93.13 65 ALA A O 1
ATOM 489 N N . GLN A 1 66 ? -3.183 7.909 18.976 1 96.07 66 GLN A N 1
ATOM 490 C CA . GLN A 1 66 ? -3.861 8.629 17.903 1 96.07 66 GLN A CA 1
ATOM 491 C C . GLN A 1 66 ? -3.841 10.134 18.153 1 96.07 66 GLN A C 1
ATOM 493 O O . GLN A 1 66 ? -3.872 10.579 19.303 1 96.07 66 GLN A O 1
ATOM 498 N N . SER A 1 67 ? -3.752 10.888 17.107 1 97.59 67 SER A N 1
ATOM 499 C CA . SER A 1 67 ? -3.85 12.337 17.244 1 97.59 67 SER A CA 1
ATOM 500 C C . SER A 1 67 ? -5.107 12.736 18.009 1 97.59 67 SER A C 1
ATOM 502 O O . SER A 1 67 ? -6.191 12.21 17.75 1 97.59 67 SER A O 1
ATOM 504 N N . ALA A 1 68 ? -4.896 13.659 18.89 1 97.41 68 ALA A N 1
ATOM 505 C CA . ALA A 1 68 ? -6.043 14.137 19.657 1 97.41 68 ALA A CA 1
ATOM 506 C C . ALA A 1 68 ? -6.893 15.099 18.831 1 97.41 68 ALA A C 1
ATOM 508 O O . ALA A 1 68 ? -8.036 15.391 19.189 1 97.41 68 ALA A O 1
ATOM 509 N N . LYS A 1 69 ? -6.341 15.578 17.731 1 96.92 69 LYS A N 1
ATOM 510 C CA . LYS A 1 69 ? -7.021 16.548 16.878 1 96.92 69 LYS A CA 1
ATOM 511 C C . LYS A 1 69 ? -7.047 16.08 15.426 1 96.92 69 LYS A C 1
ATOM 513 O O . LYS A 1 69 ? -6.202 15.284 15.01 1 96.92 69 LYS A O 1
ATOM 518 N N . ILE A 1 70 ? -8.037 16.548 14.735 1 98.18 70 ILE A N 1
ATOM 519 C CA . ILE A 1 70 ? -8.03 16.422 13.282 1 98.18 70 ILE A CA 1
ATOM 520 C C . ILE A 1 70 ? -6.988 17.366 12.687 1 98.18 70 ILE A C 1
ATOM 522 O O . ILE A 1 70 ? -6.957 18.554 13.017 1 98.18 70 ILE A O 1
ATOM 526 N N . LEU A 1 71 ? -6.134 16.813 11.934 1 98.5 71 LEU A N 1
ATOM 527 C CA . LEU A 1 71 ? -5.086 17.601 11.295 1 98.5 71 LEU A CA 1
ATOM 528 C C . LEU A 1 71 ? -5.422 17.869 9.832 1 98.5 71 LEU A C 1
ATOM 530 O O . LEU A 1 71 ? -6.085 17.056 9.184 1 98.5 71 LEU A O 1
ATOM 534 N N . ASP A 1 72 ? -4.943 18.98 9.345 1 98.56 72 ASP A N 1
ATOM 535 C CA . ASP A 1 72 ? -5.049 19.261 7.916 1 98.56 72 ASP A CA 1
ATOM 536 C C . ASP A 1 72 ? -3.78 18.84 7.179 1 98.56 72 ASP A C 1
ATOM 538 O O . ASP A 1 72 ? -2.695 18.812 7.764 1 98.56 72 ASP A O 1
ATOM 542 N N . TRP A 1 73 ? -3.958 18.477 5.958 1 98.2 73 TRP A N 1
ATOM 543 C CA . TRP A 1 73 ? -2.801 18.19 5.117 1 98.2 73 TRP A CA 1
ATOM 544 C C . TRP A 1 73 ? -2.951 18.84 3.745 1 98.2 73 TRP A C 1
ATOM 546 O O . TRP A 1 73 ? -4.063 19.172 3.327 1 98.2 73 TRP A O 1
ATOM 556 N N . GLN A 1 74 ? -1.788 19.059 3.112 1 96.3 74 GLN A N 1
ATOM 557 C CA . GLN A 1 74 ? -1.732 19.643 1.776 1 96.3 74 GLN A CA 1
ATOM 558 C C . GLN A 1 74 ? -0.675 18.953 0.918 1 96.3 74 GLN A C 1
ATOM 560 O O . GLN A 1 74 ? 0.43 18.677 1.389 1 96.3 74 GLN A O 1
ATOM 565 N N . PHE A 1 75 ? -1.004 18.614 -0.222 1 92.35 75 PHE A N 1
ATOM 566 C CA . PHE A 1 75 ? -0.118 18.052 -1.234 1 92.35 75 PHE A CA 1
ATOM 567 C C . PHE A 1 75 ? -0.425 18.637 -2.607 1 92.35 75 PHE A C 1
ATOM 569 O O . PHE A 1 75 ? -1.493 18.387 -3.17 1 92.35 75 PHE A O 1
ATOM 576 N N . GLU A 1 76 ? 0.518 19.393 -3.052 1 84.61 76 GLU A N 1
ATOM 577 C CA . GLU A 1 76 ? 0.284 20.142 -4.283 1 84.61 76 GLU A CA 1
ATOM 578 C C . GLU A 1 76 ? -1.004 20.956 -4.197 1 84.61 76 GLU A C 1
ATOM 580 O O . GLU A 1 76 ? -1.16 21.788 -3.301 1 84.61 76 GLU A O 1
ATOM 585 N N . ASP A 1 77 ? -1.951 20.685 -5.053 1 83.38 77 ASP A N 1
ATOM 586 C CA . ASP A 1 77 ? -3.169 21.489 -5.078 1 83.38 77 ASP A CA 1
ATOM 587 C C . ASP A 1 77 ? -4.304 20.79 -4.333 1 83.38 77 ASP A C 1
ATOM 589 O O . ASP A 1 77 ? -5.458 21.218 -4.405 1 83.38 77 ASP A O 1
ATOM 593 N N . THR A 1 78 ? -3.971 19.785 -3.707 1 90.02 78 THR A N 1
ATOM 594 C CA . THR A 1 78 ? -4.992 19.037 -2.981 1 90.02 78 THR A CA 1
ATOM 595 C C . THR A 1 78 ? -4.818 19.209 -1.475 1 90.02 78 THR A C 1
ATOM 597 O O . THR A 1 78 ? -3.693 19.325 -0.983 1 90.02 78 THR A O 1
ATOM 600 N N . ARG A 1 79 ? -5.934 19.257 -0.813 1 94.99 79 ARG A N 1
ATOM 601 C CA . ARG A 1 79 ? -5.932 19.385 0.641 1 94.99 79 ARG A CA 1
ATOM 602 C C . ARG A 1 79 ? -7 18.498 1.271 1 94.99 79 ARG A C 1
ATOM 604 O O . ARG A 1 79 ? -7.95 18.089 0.599 1 94.99 79 ARG A O 1
ATOM 611 N N . GLY A 1 80 ? -6.81 18.22 2.503 1 97.73 80 GLY A N 1
ATOM 612 C CA . GLY A 1 80 ? -7.764 17.421 3.255 1 97.73 80 GLY A CA 1
ATOM 613 C C . GLY A 1 80 ? -7.469 17.381 4.742 1 97.73 80 GLY A C 1
ATOM 614 O O . GLY A 1 80 ? -6.683 18.187 5.246 1 97.73 80 GLY A O 1
ATOM 615 N N . THR A 1 81 ? -8.248 16.572 5.435 1 98.67 81 THR A N 1
ATOM 616 C CA . THR A 1 81 ? -8.048 16.374 6.866 1 98.67 81 THR A CA 1
ATOM 617 C C . THR A 1 81 ? -7.983 14.887 7.203 1 98.67 81 THR A C 1
ATOM 619 O O . THR A 1 81 ? -8.466 14.05 6.437 1 98.67 81 THR A O 1
ATOM 622 N N . PHE A 1 82 ? -7.335 14.611 8.206 1 98.36 82 PHE A N 1
ATOM 623 C CA . PHE A 1 82 ? -7.251 13.254 8.732 1 98.36 82 PHE A CA 1
ATOM 624 C C . PHE A 1 82 ? -6.916 13.268 10.218 1 98.36 82 PHE A C 1
ATOM 626 O O . PHE A 1 82 ? -6.573 14.315 10.773 1 98.36 82 PHE A O 1
ATOM 633 N N . GLN A 1 83 ? -7.121 12.136 10.885 1 98.11 83 GLN A N 1
ATOM 634 C CA . GLN A 1 83 ? -6.695 11.926 12.265 1 98.11 83 GLN A CA 1
ATOM 635 C C . GLN A 1 83 ? -5.745 10.737 12.373 1 98.11 83 GLN A C 1
ATOM 637 O O . GLN A 1 83 ? -6.171 9.619 12.667 1 98.11 83 GLN A O 1
ATOM 642 N N . PRO A 1 84 ? -4.527 11.002 12.159 1 97.52 84 PRO A N 1
ATOM 643 C CA . PRO A 1 84 ? -3.564 9.904 12.051 1 97.52 84 PRO A CA 1
ATOM 644 C C . PRO A 1 84 ? -3.249 9.26 13.399 1 97.52 84 PRO A C 1
ATOM 646 O O . PRO A 1 84 ? -3.53 9.845 14.448 1 97.52 84 PRO A O 1
ATOM 649 N N . TYR A 1 85 ? -2.721 8.076 13.297 1 95.94 85 TYR A N 1
ATOM 650 C CA . TYR A 1 85 ? -2.075 7.441 14.44 1 95.94 85 TYR A CA 1
ATOM 651 C C . TYR A 1 85 ? -0.608 7.843 14.53 1 95.94 85 TYR A C 1
ATOM 653 O O . TYR A 1 85 ? 0.026 8.135 13.513 1 95.94 85 TYR A O 1
ATOM 661 N N . MET A 1 86 ? -0.162 7.933 15.726 1 95.46 86 MET A N 1
ATOM 662 C CA . MET A 1 86 ? 1.253 8.147 16.019 1 95.46 86 MET A CA 1
ATOM 663 C C . MET A 1 86 ? 1.889 6.881 16.582 1 95.46 86 MET A C 1
ATOM 665 O O . MET A 1 86 ? 1.417 6.335 17.582 1 95.46 86 MET A O 1
ATOM 669 N N . ILE A 1 87 ? 2.869 6.413 15.864 1 92.71 87 ILE A N 1
ATOM 670 C CA . ILE A 1 87 ? 3.584 5.209 16.275 1 92.71 87 ILE A CA 1
ATOM 671 C C . ILE A 1 87 ? 5.056 5.538 16.509 1 92.71 87 ILE A C 1
ATOM 673 O O . ILE A 1 87 ? 5.804 5.778 15.558 1 92.71 87 ILE A O 1
ATOM 677 N N . PRO A 1 88 ? 5.49 5.47 17.715 1 91.7 88 PRO A N 1
ATOM 678 C CA . PRO A 1 88 ? 6.849 5.913 18.034 1 91.7 88 P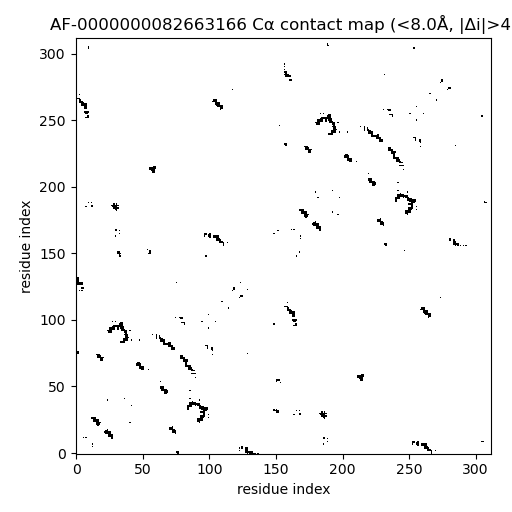RO A CA 1
ATOM 679 C C . PRO A 1 88 ? 7.92 5.098 17.312 1 91.7 88 PRO A C 1
ATOM 681 O O . PRO A 1 88 ? 8.926 5.653 16.863 1 91.7 88 PRO A O 1
ATOM 684 N N . SER A 1 89 ? 7.718 3.844 17.114 1 88.17 89 SER A N 1
ATOM 685 C CA . SER A 1 89 ? 8.771 2.949 16.644 1 88.17 89 SER A CA 1
ATOM 686 C C . SER A 1 89 ? 8.749 2.82 15.125 1 88.17 89 SER A C 1
ATOM 688 O O . SER A 1 89 ? 9.61 2.158 14.541 1 88.17 89 SER A O 1
ATOM 690 N N . LEU A 1 90 ? 7.803 3.417 14.459 1 90.36 90 LEU A N 1
ATOM 691 C CA . LEU A 1 90 ? 7.726 3.318 13.005 1 90.36 90 LEU A CA 1
ATOM 692 C C . LEU A 1 90 ? 8.914 4.015 12.349 1 90.36 90 LEU A C 1
ATOM 694 O O . LEU A 1 90 ? 9.215 5.168 12.667 1 90.36 90 LEU A O 1
ATOM 698 N N . PRO A 1 91 ? 9.598 3.353 11.503 1 90.23 91 PRO A N 1
ATOM 699 C CA . PRO A 1 91 ? 10.79 3.949 10.895 1 90.23 91 PRO A CA 1
ATOM 700 C C . PRO A 1 91 ? 10.455 5.079 9.924 1 90.23 91 PRO A C 1
ATOM 702 O O . PRO A 1 91 ? 11.31 5.918 9.629 1 90.23 91 PRO A O 1
ATOM 705 N N . PHE A 1 92 ? 9.299 5.102 9.401 1 93.77 92 PHE A N 1
ATOM 706 C CA . PHE A 1 92 ? 8.82 6.189 8.556 1 93.77 92 PHE A CA 1
ATOM 707 C C . PHE A 1 92 ? 7.3 6.282 8.603 1 93.77 92 PHE A C 1
ATOM 709 O O . PHE A 1 92 ? 6.626 5.326 8.99 1 93.77 92 PHE A O 1
ATOM 716 N N . SER A 1 93 ? 6.813 7.394 8.209 1 97.02 93 SER A N 1
ATOM 717 C CA . SER A 1 93 ? 5.375 7.64 8.18 1 97.02 93 SER A CA 1
ATOM 718 C C . SER A 1 93 ? 4.724 6.969 6.975 1 97.02 93 SER A C 1
ATOM 720 O O . SER A 1 93 ? 5.395 6.677 5.983 1 97.02 93 SER A O 1
ATOM 722 N N . LEU A 1 94 ? 3.452 6.696 7.148 1 96.7 94 LEU A N 1
ATOM 723 C CA . LEU A 1 94 ? 2.656 6.054 6.107 1 96.7 94 LEU A CA 1
ATOM 724 C C . LEU A 1 94 ? 1.452 6.912 5.735 1 96.7 94 LEU A C 1
ATOM 726 O O . LEU A 1 94 ? 0.762 7.435 6.613 1 96.7 94 LEU A O 1
ATOM 730 N N . TRP A 1 95 ? 1.322 7.111 4.444 1 98.03 95 TRP A N 1
ATOM 731 C CA . TRP A 1 95 ? 0.087 7.695 3.931 1 98.03 95 TRP A CA 1
ATOM 732 C C . TRP A 1 95 ? -0.86 6.611 3.429 1 98.03 95 TRP A C 1
ATOM 734 O O . TRP A 1 95 ? -0.631 6.017 2.372 1 98.03 95 TRP A O 1
ATOM 744 N N . GLY A 1 96 ? -1.889 6.377 4.241 1 97.94 96 GLY A N 1
ATOM 745 C CA . GLY A 1 96 ? -2.853 5.341 3.911 1 97.94 96 GLY A CA 1
ATOM 746 C C . GLY A 1 96 ? -3.986 5.838 3.033 1 97.94 96 GLY A C 1
ATOM 747 O O . GLY A 1 96 ? -3.964 6.979 2.569 1 97.94 96 GLY A O 1
ATOM 748 N N . ARG A 1 97 ? -4.94 4.94 2.86 1 97.99 97 ARG A N 1
ATOM 749 C CA . ARG A 1 97 ? -6.052 5.212 1.955 1 97.99 97 ARG A CA 1
ATOM 750 C C . ARG A 1 97 ? -6.919 6.352 2.479 1 97.99 97 ARG A C 1
ATOM 752 O O . ARG A 1 97 ? -7.657 6.979 1.716 1 97.99 97 ARG A O 1
ATOM 759 N N . ASP A 1 98 ? -6.854 6.708 3.769 1 97.92 98 ASP A N 1
ATOM 760 C CA . ASP A 1 98 ? -7.598 7.844 4.306 1 97.92 98 ASP A CA 1
ATOM 761 C C . ASP A 1 98 ? -7.107 9.157 3.701 1 97.92 98 ASP A C 1
ATOM 763 O O . ASP A 1 98 ? -7.9 10.069 3.458 1 97.92 98 ASP A O 1
ATOM 767 N N . VAL A 1 99 ? -5.852 9.239 3.42 1 97.68 99 VAL A N 1
ATOM 768 C CA . VAL A 1 99 ? -5.28 10.424 2.791 1 97.68 99 VAL A CA 1
ATOM 769 C C . VAL A 1 99 ? -5.294 10.262 1.273 1 97.68 99 VAL A C 1
ATOM 771 O O . VAL A 1 99 ? -5.721 11.165 0.55 1 97.68 99 VAL A O 1
ATOM 774 N N . LEU A 1 100 ? -4.923 9.104 0.797 1 96.44 100 LEU A N 1
ATOM 775 C CA . LEU A 1 100 ? -4.783 8.868 -0.636 1 96.44 100 LEU A CA 1
ATOM 776 C C . LEU A 1 100 ? -6.124 9.022 -1.346 1 96.44 100 LEU A C 1
ATOM 778 O O . LEU A 1 100 ? -6.181 9.515 -2.475 1 96.44 100 LEU A O 1
ATOM 782 N N . SER A 1 101 ? -7.165 8.563 -0.705 1 95.86 101 SER A N 1
ATOM 783 C CA . SER A 1 101 ? -8.487 8.692 -1.31 1 95.86 101 SER A CA 1
ATOM 784 C C . SER A 1 101 ? -8.9 10.155 -1.43 1 95.86 101 SER A C 1
ATOM 786 O O . SER A 1 101 ? -9.521 10.552 -2.418 1 95.86 101 SER A O 1
ATOM 788 N N . GLN A 1 102 ? -8.562 10.949 -0.439 1 95.33 102 GLN A N 1
ATOM 789 C CA . GLN A 1 102 ? -8.868 12.375 -0.493 1 95.33 102 GLN A CA 1
ATOM 790 C C . GLN A 1 102 ? -8.055 13.07 -1.582 1 95.33 102 GLN A C 1
ATOM 792 O O . GLN A 1 102 ? -8.504 14.061 -2.161 1 95.33 102 GLN A O 1
ATOM 797 N N . MET A 1 103 ? -6.863 12.514 -1.881 1 92.29 103 MET A N 1
ATOM 798 C CA . MET A 1 103 ? -6.005 13.059 -2.93 1 92.29 103 MET A CA 1
ATOM 799 C C . MET A 1 103 ? -6.546 12.71 -4.312 1 92.29 103 MET A C 1
ATOM 801 O O . MET A 1 103 ? -6.075 13.239 -5.32 1 92.29 103 MET A O 1
ATOM 805 N N . GLY A 1 104 ? -7.449 11.777 -4.318 1 89.49 104 GLY A N 1
ATOM 806 C CA . GLY A 1 104 ? -7.962 11.308 -5.596 1 89.49 104 GLY A CA 1
ATOM 807 C C . GLY A 1 104 ? -6.976 10.436 -6.351 1 89.49 104 GLY A C 1
ATOM 808 O O . GLY A 1 104 ? -6.943 10.451 -7.583 1 89.49 104 GLY A O 1
ATOM 809 N N . MET A 1 105 ? -6.231 9.698 -5.612 1 90.17 105 MET A N 1
ATOM 810 C CA . MET A 1 105 ? -5.186 8.889 -6.233 1 90.17 105 MET A CA 1
ATOM 811 C C . MET A 1 105 ? -5.79 7.738 -7.029 1 90.17 105 MET A C 1
ATOM 813 O O . MET A 1 105 ? -6.814 7.175 -6.636 1 90.17 105 MET A O 1
ATOM 817 N N . LEU A 1 106 ? -5.031 7.43 -8.089 1 87.67 106 LEU A N 1
ATOM 818 C CA . LEU A 1 106 ? -5.402 6.311 -8.948 1 87.67 106 LEU A CA 1
ATOM 819 C C . LEU A 1 106 ? -4.235 5.343 -9.114 1 87.67 106 LEU A C 1
ATOM 821 O O . LEU A 1 106 ? -3.076 5.762 -9.159 1 87.67 106 LEU A O 1
ATOM 825 N N . LEU A 1 107 ? -4.572 4.164 -9.073 1 87.09 107 LEU A N 1
ATOM 826 C CA . LEU A 1 107 ? -3.644 3.118 -9.487 1 87.09 107 LEU A CA 1
ATOM 827 C C . LEU A 1 107 ? -3.938 2.663 -10.913 1 87.09 107 LEU A C 1
ATOM 829 O O . LEU A 1 107 ? -5.084 2.353 -11.246 1 87.09 107 LEU A O 1
ATOM 833 N N . PHE A 1 108 ? -2.813 2.7 -11.682 1 81.18 108 PHE A N 1
ATOM 834 C CA . PHE A 1 108 ? -3 2.506 -13.115 1 81.18 108 PHE A CA 1
ATOM 835 C C . PHE A 1 108 ? -1.992 1.503 -13.663 1 81.18 108 PHE A C 1
ATOM 837 O O . PHE A 1 108 ? -0.821 1.518 -13.276 1 81.18 108 PHE A O 1
ATOM 844 N N . SER A 1 109 ? -2.545 0.497 -14.351 1 76.11 109 SER A N 1
ATOM 845 C CA . SER A 1 109 ? -1.667 -0.351 -15.15 1 76.11 109 SER A CA 1
ATOM 846 C C . SER A 1 109 ? -1.609 0.122 -16.598 1 76.11 109 SER A C 1
ATOM 848 O O . SER A 1 109 ? -2.639 0.204 -17.272 1 76.11 109 SER A O 1
ATOM 850 N N . PRO A 1 110 ? -0.334 0.699 -17.031 1 62.07 110 PRO A N 1
ATOM 851 C CA . PRO A 1 110 ? -0.281 1.314 -18.36 1 62.07 110 PRO A CA 1
ATOM 852 C C . PRO A 1 110 ? -0.423 0.295 -19.488 1 62.07 110 PRO A C 1
ATOM 854 O O . PRO A 1 110 ? -0.099 -0.881 -19.307 1 62.07 110 PRO A O 1
ATOM 857 N N . ASP A 1 111 ? -1.212 0.494 -20.306 1 57.48 111 ASP A N 1
ATOM 858 C CA . ASP A 1 111 ? -0.983 -0.031 -21.648 1 57.48 111 ASP A CA 1
ATOM 859 C C . ASP A 1 111 ? -0.064 0.889 -22.449 1 57.48 111 ASP A C 1
ATOM 861 O O . ASP A 1 111 ? -0.063 2.105 -22.245 1 57.48 111 ASP A O 1
ATOM 865 N N . ASP A 1 112 ? 1.179 0.255 -22.977 1 51.88 112 ASP A N 1
ATOM 866 C CA . ASP A 1 112 ? 2.186 1.008 -23.719 1 51.88 112 ASP A CA 1
ATOM 867 C C . ASP A 1 112 ? 1.575 2.244 -24.375 1 51.88 112 ASP A C 1
ATOM 869 O O . ASP A 1 112 ? 2.182 3.317 -24.376 1 51.88 112 ASP A O 1
ATOM 873 N N . LYS A 1 113 ? 0.585 2.051 -24.999 1 49.69 113 LYS A N 1
ATOM 874 C CA . LYS A 1 113 ? 0.034 3.124 -25.822 1 49.69 113 LYS A CA 1
ATOM 875 C C . LYS A 1 113 ? -0.532 4.245 -24.955 1 49.69 113 LYS A C 1
ATOM 877 O O . LYS A 1 113 ? -0.339 5.425 -25.255 1 49.69 113 LYS A O 1
ATOM 882 N N . VAL A 1 114 ? -0.989 3.877 -23.848 1 53.07 114 VAL A N 1
ATOM 883 C CA . VAL A 1 114 ? -1.708 4.859 -23.044 1 53.07 114 VAL A CA 1
ATOM 884 C C . VAL A 1 114 ? -0.714 5.698 -22.243 1 53.07 114 VAL A C 1
ATOM 886 O O . VAL A 1 114 ? -0.878 6.914 -22.119 1 53.07 114 VAL A O 1
ATOM 889 N N . THR A 1 115 ? 0.316 4.999 -21.716 1 54.5 115 THR A N 1
ATOM 890 C CA . THR A 1 115 ? 1.329 5.73 -20.963 1 54.5 115 THR A CA 1
ATOM 891 C C . THR A 1 115 ? 1.934 6.846 -21.81 1 54.5 115 THR A C 1
ATOM 893 O O . THR A 1 115 ? 2.146 7.958 -21.322 1 54.5 115 THR A O 1
ATOM 896 N N . PHE A 1 116 ? 2.199 6.413 -23.041 1 51.21 116 PHE A N 1
ATOM 897 C CA . PHE A 1 116 ? 2.819 7.372 -23.947 1 51.21 116 PHE A CA 1
ATOM 898 C C . PHE A 1 116 ? 1.917 8.583 -24.154 1 51.21 116 PHE A C 1
ATOM 900 O O . PHE A 1 116 ? 2.386 9.723 -24.132 1 51.21 116 PHE A O 1
ATOM 907 N N . GLN A 1 117 ? 0.8 8.325 -24.336 1 51.68 117 GLN A N 1
ATOM 908 C CA . GLN A 1 117 ? -0.112 9.429 -24.617 1 51.68 117 GLN A CA 1
ATOM 909 C C . GLN A 1 117 ? -0.264 10.34 -23.402 1 51.68 117 GLN A C 1
ATOM 911 O O . GLN A 1 117 ? -0.338 11.562 -23.541 1 51.68 117 GLN A O 1
ATOM 916 N N . MET A 1 118 ? -0.095 9.702 -22.378 1 52.79 118 MET A N 1
ATOM 917 C CA . MET A 1 118 ? -0.211 10.493 -21.156 1 52.79 118 MET A CA 1
ATOM 918 C C . MET A 1 118 ? 1.013 11.383 -20.967 1 52.79 118 MET A C 1
ATOM 920 O O . MET A 1 118 ? 0.886 12.548 -20.587 1 52.79 118 MET A O 1
ATOM 924 N N . LEU A 1 119 ? 2.14 10.706 -21.266 1 53.14 119 LEU A N 1
ATOM 925 C CA . LEU A 1 119 ? 3.39 11.453 -21.175 1 53.14 119 LEU A CA 1
ATOM 926 C C . LEU A 1 119 ? 3.406 12.608 -22.17 1 53.14 119 LEU A C 1
ATOM 928 O O . LEU A 1 119 ? 3.881 13.701 -21.851 1 53.14 119 LEU A O 1
ATOM 932 N N . GLN A 1 120 ? 3.023 12.348 -23.304 1 51.32 120 GLN A N 1
ATOM 933 C CA . GLN A 1 120 ? 3.014 13.383 -24.333 1 51.32 120 GLN A CA 1
ATOM 934 C C . GLN A 1 120 ? 2.207 14.598 -23.884 1 51.32 120 GLN A C 1
ATOM 936 O O . GLN A 1 120 ? 2.504 15.727 -24.278 1 51.32 120 GLN A O 1
ATOM 941 N N . MET A 1 121 ? 1.365 14.353 -23.186 1 50.59 121 MET A N 1
ATOM 942 C CA . MET A 1 121 ? 0.515 15.467 -22.775 1 50.59 121 MET A CA 1
ATOM 943 C C . MET A 1 121 ? 1.147 16.236 -21.619 1 50.59 121 MET A C 1
ATOM 945 O O . MET A 1 121 ? 0.515 17.119 -21.036 1 50.59 121 MET A O 1
ATOM 949 N N . GLY A 1 122 ? 2.638 16.14 -21.544 1 46.18 122 GLY A N 1
ATOM 950 C CA . GLY A 1 122 ? 3.414 16.956 -20.624 1 46.18 122 GLY A CA 1
ATOM 951 C C . GLY A 1 122 ? 3.689 16.265 -19.301 1 46.18 122 GLY A C 1
ATOM 952 O O . GLY A 1 122 ? 3.908 16.926 -18.284 1 46.18 122 GLY A O 1
ATOM 953 N N . TYR A 1 123 ? 3.807 15.038 -19.511 1 45.41 123 TYR A N 1
ATOM 954 C CA . TYR A 1 123 ? 4.098 14.2 -18.353 1 45.41 123 TYR A CA 1
ATOM 955 C C . TYR A 1 123 ? 5.595 14.162 -18.069 1 45.41 123 TYR A C 1
ATOM 957 O O . TYR A 1 123 ? 6.392 13.832 -18.951 1 45.41 123 TYR A O 1
ATOM 965 N N . ASP A 1 124 ? 6.271 14.924 -17.145 1 38.69 124 ASP A N 1
ATOM 966 C CA . ASP A 1 124 ? 7.657 14.735 -16.727 1 38.69 124 ASP A CA 1
ATOM 967 C C . ASP A 1 124 ? 7.753 13.721 -15.589 1 38.69 124 ASP A C 1
ATOM 969 O O . ASP A 1 124 ? 7.371 14.015 -14.454 1 38.69 124 ASP A O 1
ATOM 973 N N . PRO A 1 125 ? 7.947 12.459 -15.823 1 40.72 125 PRO A N 1
ATOM 974 C CA . PRO A 1 125 ? 8.027 11.446 -14.768 1 40.72 125 PRO A CA 1
ATOM 975 C C . PRO A 1 125 ? 8.913 11.879 -13.602 1 40.72 125 PRO A C 1
ATOM 977 O O . PRO A 1 125 ? 8.753 11.383 -12.484 1 40.72 125 PRO A O 1
ATOM 980 N N . SER A 1 126 ? 10.014 12.417 -13.846 1 37.29 126 SER A N 1
ATOM 981 C CA . SER A 1 126 ? 11.04 12.83 -12.894 1 37.29 126 SER A CA 1
ATOM 982 C C . SER A 1 126 ? 10.612 14.075 -12.125 1 37.29 126 SER A C 1
ATOM 984 O O . SER A 1 126 ? 11.167 14.379 -11.066 1 37.29 126 SER A O 1
ATOM 986 N N . LYS A 1 127 ? 9.894 15.139 -12.69 1 38.84 127 LYS A N 1
ATOM 987 C CA . LYS A 1 127 ? 9.486 16.397 -12.069 1 38.84 127 LYS A CA 1
ATOM 988 C C . LYS A 1 127 ? 8.128 16.258 -11.388 1 38.84 127 LYS A C 1
ATOM 990 O O . LYS A 1 127 ? 7.241 15.569 -11.895 1 38.84 127 LYS A O 1
ATOM 995 N N . GLY A 1 128 ? 7.801 16.035 -10.117 1 29.25 128 GLY A N 1
ATOM 996 C CA . GLY A 1 128 ? 6.515 16.346 -9.513 1 29.25 128 GLY A CA 1
ATOM 997 C C . GLY A 1 128 ? 5.744 17.413 -10.267 1 29.25 128 GLY A C 1
ATOM 998 O O . GLY A 1 128 ? 6.309 18.12 -11.104 1 29.25 128 GLY A O 1
ATOM 999 N N . LEU A 1 129 ? 4.365 17.338 -10.352 1 29.98 129 LEU A N 1
ATOM 1000 C CA . LEU A 1 129 ? 3.601 18.376 -11.035 1 29.98 129 LEU A CA 1
ATOM 1001 C C . LEU A 1 129 ? 4.057 19.764 -10.597 1 29.98 129 LEU A C 1
ATOM 1003 O O . LEU A 1 129 ? 3.745 20.203 -9.487 1 29.98 129 LEU A O 1
ATOM 1007 N N . GLY A 1 130 ? 5.2 20.26 -10.777 1 24.06 130 GLY A N 1
ATOM 1008 C CA . GLY A 1 130 ? 5.519 21.61 -10.34 1 24.06 130 GLY A CA 1
ATOM 1009 C C . GLY A 1 130 ? 4.57 22.656 -10.895 1 24.06 130 GLY A C 1
ATOM 1010 O O . GLY A 1 130 ? 3.861 22.403 -11.871 1 24.06 130 GLY A O 1
ATOM 1011 N N . LYS A 1 131 ? 4.36 23.933 -10.178 1 26.37 131 LYS A N 1
ATOM 1012 C CA . LYS A 1 131 ? 3.519 25.102 -9.94 1 26.37 131 LYS A CA 1
ATOM 1013 C C . LYS A 1 131 ? 3.108 25.761 -11.254 1 26.37 131 LYS A C 1
ATOM 1015 O O . LYS A 1 131 ? 2.205 26.599 -11.279 1 26.37 131 LYS A O 1
ATOM 1020 N N . GLN A 1 132 ? 3.726 25.943 -12.294 1 26.53 132 GLN A N 1
ATOM 1021 C CA . GLN A 1 132 ? 3.523 27.328 -12.708 1 26.53 132 GLN A CA 1
ATOM 1022 C C . GLN A 1 132 ? 2.195 27.493 -13.442 1 26.53 132 GLN A C 1
ATOM 1024 O O . GLN A 1 132 ? 1.909 28.562 -13.985 1 26.53 132 GLN A O 1
ATOM 1029 N N . GLN A 1 133 ? 1.427 26.354 -13.91 1 27.85 133 GLN A N 1
ATOM 1030 C CA . GLN A 1 133 ? 0.49 26.965 -14.847 1 27.85 133 GLN A CA 1
ATOM 1031 C C . GLN A 1 133 ? -0.779 27.425 -14.135 1 27.85 133 GLN A C 1
ATOM 1033 O O . GLN A 1 133 ? -1.289 26.729 -13.254 1 27.85 133 GLN A O 1
ATOM 1038 N N . THR A 1 134 ? -1.338 28.705 -14.105 1 25.21 134 THR A N 1
ATOM 1039 C CA . THR A 1 134 ? -2.217 29.644 -13.418 1 25.21 134 THR A CA 1
ATOM 1040 C C . THR A 1 134 ? -3.68 29.246 -13.597 1 25.21 134 THR A C 1
ATOM 1042 O O . THR A 1 134 ? -4.583 29.998 -13.226 1 25.21 134 THR A O 1
ATOM 1045 N N . GLY A 1 135 ? -4.121 28.132 -14.194 1 25.39 135 GLY A N 1
ATOM 1046 C CA . GLY A 1 135 ? -5.537 28.249 -14.5 1 25.39 135 GLY A CA 1
ATOM 1047 C C . GLY A 1 135 ? -6.423 28.144 -13.273 1 25.39 135 GLY A C 1
ATOM 1048 O O . GLY A 1 135 ? -5.99 27.653 -12.228 1 25.39 135 GLY A O 1
ATOM 1049 N N . ILE A 1 136 ? -7.635 28.824 -13.089 1 24.03 136 ILE A N 1
ATOM 1050 C CA . ILE A 1 136 ? -8.594 29.172 -12.046 1 24.03 136 ILE A CA 1
ATOM 1051 C C . ILE A 1 136 ? -9.393 27.934 -11.646 1 24.03 136 ILE A C 1
ATOM 1053 O O . ILE A 1 136 ? -10.144 27.383 -12.455 1 24.03 136 ILE A O 1
ATOM 1057 N N . THR A 1 137 ? -8.926 26.819 -11.091 1 24.58 137 THR A N 1
ATOM 1058 C CA . THR A 1 137 ? -9.64 25.563 -10.889 1 24.58 137 THR A CA 1
ATOM 1059 C C . THR A 1 137 ? -10.512 25.631 -9.639 1 24.58 137 THR A C 1
ATOM 1061 O O . THR A 1 137 ? -10.016 25.479 -8.521 1 24.58 137 THR A O 1
ATOM 1064 N N . GLU A 1 138 ? -11.538 26.466 -9.434 1 24.07 138 GLU A N 1
ATOM 1065 C CA . GLU A 1 138 ? -12.275 26.661 -8.189 1 24.07 138 GLU A CA 1
ATOM 1066 C C . GLU A 1 138 ? -13.152 25.454 -7.872 1 24.07 138 GLU A C 1
ATOM 1068 O O . GLU A 1 138 ? -14.035 25.098 -8.655 1 24.07 138 GLU A O 1
ATOM 1073 N N . PRO A 1 139 ? -12.726 24.297 -7.419 1 22.8 139 PRO A N 1
ATOM 1074 C CA . PRO A 1 139 ? -13.631 23.16 -7.232 1 22.8 139 PRO A CA 1
ATOM 1075 C C . PRO A 1 139 ? -14.549 23.329 -6.023 1 22.8 139 PRO A C 1
ATOM 1077 O O . PRO A 1 139 ? -14.18 23.994 -5.052 1 22.8 139 PRO A O 1
ATOM 1080 N N . ILE A 1 140 ? -15.865 23.158 -6.121 1 26.56 140 ILE A N 1
ATOM 1081 C CA . ILE A 1 140 ? -16.98 23.249 -5.185 1 26.56 140 ILE A CA 1
ATOM 1082 C C . ILE A 1 140 ? -16.866 22.143 -4.138 1 26.56 140 ILE A C 1
ATOM 1084 O O . ILE A 1 140 ? -16.698 20.97 -4.48 1 26.56 140 ILE A O 1
ATOM 1088 N N . CYS A 1 141 ? -16.643 22.362 -2.828 1 22.22 141 CYS A N 1
ATOM 1089 C CA . CYS A 1 141 ? -16.289 21.61 -1.63 1 22.22 141 CYS A CA 1
ATOM 1090 C C . CYS A 1 141 ? -17.474 20.792 -1.13 1 22.22 141 CYS A C 1
ATOM 1092 O O . CYS A 1 141 ? -18.484 21.352 -0.701 1 22.22 141 CYS A O 1
ATOM 1094 N N . PRO A 1 142 ? -17.88 19.692 -1.675 1 23.25 142 PRO A N 1
ATOM 1095 C CA . PRO A 1 142 ? -19.02 19.037 -1.029 1 23.25 142 PRO A CA 1
ATOM 1096 C C . PRO A 1 142 ? -18.706 18.572 0.391 1 23.25 142 PRO A C 1
ATOM 1098 O O . PRO A 1 142 ? -17.542 18.338 0.725 1 23.25 142 PRO A O 1
ATOM 1101 N N . ALA A 1 143 ? -19.668 18.704 1.422 1 24.84 143 ALA A N 1
ATOM 1102 C CA . ALA A 1 143 ? -19.704 18.523 2.871 1 24.84 143 ALA A CA 1
ATOM 1103 C C . ALA A 1 143 ? -19.532 17.054 3.245 1 24.84 143 ALA A C 1
ATOM 1105 O O . ALA A 1 143 ? -20.158 16.177 2.645 1 24.84 143 ALA A O 1
ATOM 1106 N N . PRO A 1 144 ? -18.416 16.663 4.076 1 25.4 144 PRO A N 1
ATOM 1107 C CA . PRO A 1 144 ? -17.796 15.366 4.356 1 25.4 144 PRO A CA 1
ATOM 1108 C C . PRO A 1 144 ? -18.656 14.483 5.257 1 25.4 144 PRO A C 1
ATOM 1110 O O . PRO A 1 144 ? -19.134 14.938 6.3 1 25.4 144 PRO A O 1
ATOM 1113 N N . LEU A 1 145 ? -19.543 13.58 4.764 1 23.6 145 LEU A N 1
ATOM 1114 C CA . LEU A 1 145 ? -20.248 12.68 5.67 1 23.6 145 LEU A CA 1
ATOM 1115 C C . LEU A 1 145 ? -19.264 11.869 6.506 1 23.6 145 LEU A C 1
ATOM 1117 O O . LEU A 1 145 ? -18.141 11.607 6.069 1 23.6 145 LEU A O 1
ATOM 1121 N N . LYS A 1 146 ? -19.558 11.572 7.783 1 23.17 146 LYS A N 1
ATOM 1122 C CA . LYS A 1 146 ? -18.869 10.999 8.935 1 23.17 146 LYS A CA 1
ATOM 1123 C C . LYS A 1 146 ? -18.466 9.551 8.67 1 23.17 146 LYS A C 1
ATOM 1125 O O . LYS A 1 146 ? -19.323 8.67 8.576 1 23.17 146 LYS A O 1
ATOM 1130 N N . PHE A 1 147 ? -17.681 9.248 7.69 1 19.98 147 PHE A N 1
ATOM 1131 C CA . PHE A 1 147 ? -17.482 7.852 7.32 1 19.98 147 PHE A CA 1
ATOM 1132 C C . PHE A 1 147 ? -16.57 7.152 8.32 1 19.98 147 PHE A C 1
ATOM 1134 O O . PHE A 1 147 ? -15.635 7.759 8.848 1 19.98 147 PHE A O 1
ATOM 1141 N N . ARG A 1 148 ? -16.957 5.993 8.982 1 21.53 148 ARG A N 1
ATOM 1142 C CA . ARG A 1 148 ? -16.326 5.071 9.921 1 21.53 148 ARG A CA 1
ATOM 1143 C C . ARG A 1 148 ? -15.07 4.45 9.319 1 21.53 148 ARG A C 1
ATOM 1145 O O . ARG A 1 148 ? -15.107 3.915 8.209 1 21.53 148 ARG A O 1
ATOM 1152 N N . ALA A 1 149 ? -13.873 4.886 9.773 1 23.64 149 ALA A N 1
ATOM 1153 C CA . ALA A 1 149 ? -12.563 4.622 9.185 1 23.64 149 ALA A CA 1
ATOM 1154 C C . ALA A 1 149 ? -12.072 3.222 9.546 1 23.64 149 ALA A C 1
ATOM 1156 O O . ALA A 1 149 ? -11.919 2.896 10.725 1 23.64 149 ALA A O 1
ATOM 1157 N N . GLY A 1 150 ? -12.62 2.167 9.084 1 21.27 150 GLY A N 1
ATOM 1158 C CA . GLY A 1 150 ? -12.096 0.847 9.396 1 21.27 150 GLY A CA 1
ATOM 1159 C C . GLY A 1 150 ? -10.645 0.669 8.992 1 21.27 150 GLY A C 1
ATOM 1160 O O . GLY A 1 150 ? -10.223 1.158 7.942 1 21.27 150 GLY A O 1
ATOM 1161 N N . LEU A 1 151 ? -9.806 0.701 9.837 1 27.88 151 LEU A N 1
ATOM 1162 C CA . LEU A 1 151 ? -8.5 0.126 9.532 1 27.88 151 LEU A CA 1
ATOM 1163 C C . LEU A 1 151 ? -8.644 -1.294 8.994 1 27.88 151 LEU A C 1
ATOM 1165 O O . LEU A 1 151 ? -9.663 -1.95 9.225 1 27.88 151 LEU A O 1
ATOM 1169 N N . GLY A 1 152 ? -8.221 -1.901 7.941 1 23.56 152 GLY A N 1
ATOM 1170 C CA . GLY A 1 152 ? -8.476 -3.262 7.497 1 23.56 152 GLY A CA 1
ATOM 1171 C C . GLY A 1 152 ? -8.722 -4.227 8.641 1 23.56 152 GLY A C 1
ATOM 1172 O O . GLY A 1 152 ? -8.695 -3.833 9.808 1 23.56 152 GLY A O 1
ATOM 1173 N N . TYR A 1 153 ? -8.364 -5.581 8.717 1 22.03 153 TYR A N 1
ATOM 1174 C CA . TYR A 1 153 ? -9.091 -6.649 9.394 1 22.03 153 TYR A CA 1
ATOM 1175 C C . TYR A 1 153 ? -9.113 -6.423 10.901 1 22.03 153 TYR A C 1
ATOM 1177 O O . TYR A 1 153 ? -8.071 -6.179 11.514 1 22.03 153 TYR A O 1
ATOM 1185 N N . PRO A 1 154 ? -10.263 -6.045 11.545 1 24.6 154 PRO A N 1
ATOM 1186 C CA . PRO A 1 154 ? -10.733 -6.116 12.93 1 24.6 154 PRO A CA 1
ATOM 1187 C C . PRO A 1 154 ? -10.443 -7.465 13.584 1 24.6 154 PRO A C 1
ATOM 1189 O O . PRO A 1 154 ? -9.864 -7.516 14.672 1 24.6 154 PRO A O 1
ATOM 1192 N N . ASN A 1 155 ? -11.591 -8.502 13.497 1 21.03 155 ASN A N 1
ATOM 1193 C CA . ASN A 1 155 ? -11.967 -9.591 14.392 1 21.03 155 ASN A CA 1
ATOM 1194 C C . ASN A 1 155 ? -10.983 -10.754 14.305 1 21.03 155 ASN A C 1
ATOM 1196 O O . ASN A 1 155 ? -11.187 -11.794 14.933 1 21.03 155 ASN A O 1
ATOM 1200 N N . PHE A 1 156 ? -10.109 -11.14 13.435 1 19.97 156 PHE A N 1
ATOM 1201 C CA . PHE A 1 156 ? -9.474 -12.269 14.105 1 19.97 156 PHE A CA 1
ATOM 1202 C C . PHE A 1 156 ? -8.634 -11.795 15.286 1 19.97 156 PHE A C 1
ATOM 1204 O O . PHE A 1 156 ? -8.106 -10.681 15.271 1 19.97 156 PHE A O 1
ATOM 1211 N N . MET B 1 1 ? -5.83 -3.834 -26.154 1 41.74 1 MET B N 1
ATOM 1212 C CA . MET B 1 1 ? -4.981 -3.84 -24.966 1 41.74 1 MET B CA 1
ATOM 1213 C C . MET B 1 1 ? -5.65 -3.096 -23.815 1 41.74 1 MET B C 1
ATOM 1215 O O . MET B 1 1 ? -6.183 -2.002 -24.004 1 41.74 1 MET B O 1
ATOM 1219 N N . VAL B 1 2 ? -6.181 -3.805 -22.851 1 50.3 2 VAL B N 1
ATOM 1220 C CA . VAL B 1 2 ? -7.154 -3.306 -21.886 1 50.3 2 VAL B CA 1
ATOM 1221 C C . VAL B 1 2 ? -6.431 -2.612 -20.734 1 50.3 2 VAL B C 1
ATOM 1223 O O . VAL B 1 2 ? -5.473 -3.154 -20.178 1 50.3 2 VAL B O 1
ATOM 1226 N N . PHE B 1 3 ? -6.495 -1.304 -20.658 1 62.79 3 PHE B N 1
ATOM 1227 C CA . PHE B 1 3 ? -6.004 -0.488 -19.555 1 62.79 3 PHE B CA 1
ATOM 1228 C C . PHE B 1 3 ? -6.908 -0.625 -18.335 1 62.79 3 PHE B C 1
ATOM 1230 O O . PHE B 1 3 ? -8.111 -0.858 -18.471 1 62.79 3 PHE B O 1
ATOM 1237 N N . TRP B 1 4 ? -6.208 -0.893 -17.177 1 73.35 4 TRP B N 1
ATOM 1238 C CA . TRP B 1 4 ? -6.987 -1.019 -15.95 1 73.35 4 TRP B CA 1
ATOM 1239 C C 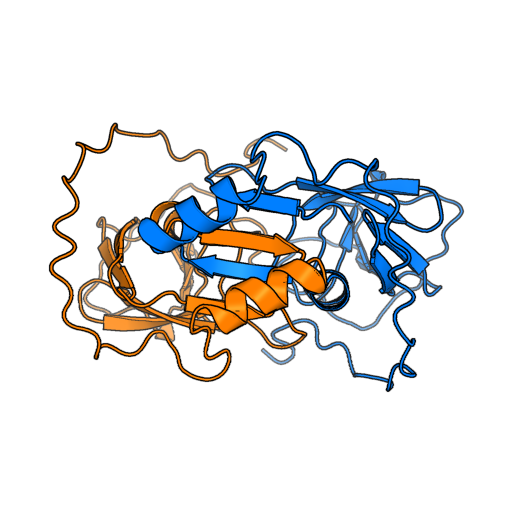. TRP B 1 4 ? -6.679 0.125 -14.989 1 73.35 4 TRP B C 1
ATOM 1241 O O . TRP B 1 4 ? -5.527 0.546 -14.866 1 73.35 4 TRP B O 1
ATOM 1251 N N . ILE B 1 5 ? -7.754 0.779 -14.498 1 78.4 5 ILE B N 1
ATOM 1252 C CA . ILE B 1 5 ? -7.631 1.892 -13.563 1 78.4 5 ILE B CA 1
ATOM 1253 C C . ILE B 1 5 ? -8.519 1.644 -12.346 1 78.4 5 ILE B C 1
ATOM 1255 O O . ILE B 1 5 ? -9.643 1.154 -12.479 1 78.4 5 ILE B O 1
ATOM 1259 N N . THR B 1 6 ? -7.884 1.881 -11.215 1 83.35 6 THR B N 1
ATOM 1260 C CA . THR B 1 6 ? -8.71 1.841 -10.014 1 83.35 6 THR B CA 1
ATOM 1261 C C . THR B 1 6 ? -8.458 3.068 -9.143 1 83.35 6 THR B C 1
ATOM 1263 O O . THR B 1 6 ? -7.312 3.487 -8.968 1 83.35 6 THR B O 1
ATOM 1266 N N . GLU B 1 7 ? -9.561 3.642 -8.732 1 87.07 7 GLU B N 1
ATOM 1267 C CA . GLU B 1 7 ? -9.476 4.731 -7.763 1 87.07 7 GLU B CA 1
ATOM 1268 C C . GLU B 1 7 ? -9.152 4.206 -6.368 1 87.07 7 GLU B C 1
ATOM 1270 O O . GLU B 1 7 ? -9.695 3.185 -5.942 1 87.07 7 GLU B O 1
ATOM 1275 N N . ILE B 1 8 ? -8.231 4.971 -5.732 1 93.03 8 ILE B N 1
ATOM 1276 C CA . ILE B 1 8 ? -8.003 4.646 -4.328 1 93.03 8 ILE B CA 1
ATOM 1277 C C . ILE B 1 8 ? -9.119 5.242 -3.473 1 93.03 8 ILE B C 1
ATOM 1279 O O . ILE B 1 8 ? -9.327 6.458 -3.472 1 93.03 8 ILE B O 1
ATOM 1283 N N . THR B 1 9 ? -9.836 4.39 -2.852 1 95.02 9 THR B N 1
ATOM 1284 C CA . THR B 1 9 ? -10.918 4.764 -1.947 1 95.02 9 THR B CA 1
ATOM 1285 C C . THR B 1 9 ? -10.679 4.193 -0.552 1 95.02 9 THR B C 1
ATOM 1287 O O . THR B 1 9 ? -9.602 3.663 -0.269 1 95.02 9 THR B O 1
ATOM 1290 N N . LYS B 1 10 ? -11.653 4.356 0.228 1 93.55 10 LYS B N 1
ATOM 1291 C CA . LYS B 1 10 ? -11.573 3.748 1.553 1 93.55 10 LYS B CA 1
ATOM 1292 C C . LYS B 1 10 ? -11.641 2.226 1.465 1 93.55 10 LYS B C 1
ATOM 1294 O O . LYS B 1 10 ? -11.215 1.526 2.386 1 93.55 10 LYS B O 1
ATOM 1299 N N . LYS B 1 11 ? -12.199 1.789 0.305 1 94.95 11 LYS B N 1
ATOM 1300 C CA . LYS B 1 11 ? -12.275 0.345 0.098 1 94.95 11 LYS B CA 1
ATOM 1301 C C . LYS B 1 11 ? -10.938 -0.212 -0.383 1 94.95 11 LYS B C 1
ATOM 1303 O O . LYS B 1 11 ? -10.272 0.397 -1.224 1 94.95 11 LYS B O 1
ATOM 1308 N N . ARG B 1 12 ? -10.647 -1.363 0.086 1 95.62 12 ARG B N 1
ATOM 1309 C CA . ARG B 1 12 ? -9.396 -2.018 -0.281 1 95.62 12 ARG B CA 1
ATOM 1310 C C . ARG B 1 12 ? -9.362 -2.337 -1.772 1 95.62 12 ARG B C 1
ATOM 1312 O O . ARG B 1 12 ? -10.295 -2.941 -2.305 1 95.62 12 ARG B O 1
ATOM 1319 N N . PRO B 1 13 ? -8.309 -1.847 -2.471 1 95.49 13 PRO B N 1
ATOM 1320 C CA . PRO B 1 13 ? -8.197 -2.188 -3.891 1 95.49 13 PRO B CA 1
ATOM 1321 C C . PRO B 1 13 ? -7.76 -3.634 -4.118 1 95.49 13 PRO B C 1
ATOM 1323 O O . PRO B 1 13 ? -6.561 -3.917 -4.188 1 95.49 13 PRO B O 1
ATOM 1326 N N . MET B 1 14 ? -8.743 -4.526 -4.264 1 96.56 14 MET B N 1
ATOM 1327 C CA . MET B 1 14 ? -8.513 -5.956 -4.448 1 96.56 14 MET B CA 1
ATOM 1328 C C . MET B 1 14 ? -8.513 -6.321 -5.928 1 96.56 14 MET B C 1
ATOM 1330 O O . MET B 1 14 ? -9.33 -5.813 -6.698 1 96.56 14 MET B O 1
ATOM 1334 N N . LYS B 1 15 ? -7.58 -7.198 -6.305 1 95.55 15 LYS B N 1
ATOM 1335 C CA . LYS B 1 15 ? -7.555 -7.713 -7.67 1 95.55 15 LYS B CA 1
ATOM 1336 C C . LYS B 1 15 ? -7.181 -9.192 -7.693 1 95.55 15 LYS B C 1
ATOM 1338 O O . LYS B 1 15 ? -6.33 -9.635 -6.919 1 95.55 15 LYS B O 1
ATOM 1343 N N . SER B 1 16 ? -7.784 -9.922 -8.588 1 97.13 16 SER B N 1
ATOM 1344 C CA . SER B 1 16 ? -7.427 -11.317 -8.825 1 97.13 16 SER B CA 1
ATOM 1345 C C . SER B 1 16 ? -6.297 -11.433 -9.842 1 97.13 16 SER B C 1
ATOM 1347 O O . SER B 1 16 ? -6.356 -10.83 -10.915 1 97.13 16 SER B O 1
ATOM 1349 N N . ILE B 1 17 ? -5.338 -12.148 -9.49 1 97.22 17 ILE B N 1
ATOM 1350 C CA . ILE B 1 17 ? -4.192 -12.446 -10.342 1 97.22 17 ILE B CA 1
ATOM 1351 C C . ILE B 1 17 ? -4.061 -13.957 -10.521 1 97.22 17 ILE B C 1
ATOM 1353 O O . ILE B 1 17 ? -4.228 -14.718 -9.566 1 97.22 17 ILE B O 1
ATOM 1357 N N . LEU B 1 18 ? -3.818 -14.358 -11.786 1 98.39 18 LEU B N 1
ATOM 1358 C CA . LEU B 1 18 ? -3.558 -15.77 -12.041 1 98.39 18 LEU B CA 1
ATOM 1359 C C . LEU B 1 18 ? -2.122 -16.134 -11.678 1 98.39 18 LEU B C 1
ATOM 1361 O O . LEU B 1 18 ? -1.176 -15.619 -12.279 1 98.39 18 LEU B O 1
ATOM 1365 N N . VAL B 1 19 ? -1.986 -17.004 -10.681 1 98.72 19 VAL B N 1
ATOM 1366 C CA . VAL B 1 19 ? -0.671 -17.452 -10.236 1 98.72 19 VAL B CA 1
ATOM 1367 C C . VAL B 1 19 ? -0.514 -18.946 -10.509 1 98.72 19 VAL B C 1
ATOM 1369 O O . VAL B 1 19 ? -1.182 -19.772 -9.883 1 98.72 19 VAL B O 1
ATOM 1372 N N . SER B 1 20 ? 0.38 -19.231 -11.473 1 97.89 20 SER B N 1
ATOM 1373 C CA . SER B 1 20 ? 0.615 -20.62 -11.853 1 97.89 20 SER B CA 1
ATOM 1374 C C . SER B 1 20 ? -0.699 -21.364 -12.066 1 97.89 20 SER B C 1
ATOM 1376 O O . SER B 1 20 ? -0.877 -22.476 -11.565 1 97.89 20 SER B O 1
ATOM 1378 N N . GLY B 1 21 ? -1.587 -20.656 -12.662 1 96.38 21 GLY B N 1
ATOM 1379 C CA . GLY B 1 21 ? -2.838 -21.278 -13.066 1 96.38 21 GLY B CA 1
ATOM 1380 C C . GLY B 1 21 ? -3.944 -21.111 -12.042 1 96.38 21 GLY B C 1
ATOM 1381 O O . GLY B 1 21 ? -5.091 -21.489 -12.292 1 96.38 21 GLY B O 1
ATOM 1382 N N . LYS B 1 22 ? -3.68 -20.59 -10.918 1 98.21 22 LYS B N 1
ATOM 1383 C CA . LYS B 1 22 ? -4.685 -20.371 -9.881 1 98.21 22 LYS B CA 1
ATOM 1384 C C . LYS B 1 22 ? -5.014 -18.888 -9.739 1 98.21 22 LYS B C 1
ATOM 1386 O O . LYS B 1 22 ? -4.112 -18.056 -9.614 1 98.21 22 LYS B O 1
ATOM 1391 N N . SER B 1 23 ? -6.312 -18.599 -9.763 1 98.44 23 SER B N 1
ATOM 1392 C CA . SER B 1 23 ? -6.74 -17.223 -9.536 1 98.44 23 SER B CA 1
ATOM 1393 C C . SER B 1 23 ? -6.739 -16.881 -8.05 1 98.44 23 SER B C 1
ATOM 1395 O O . SER B 1 23 ? -7.422 -17.532 -7.257 1 98.44 23 SER B O 1
ATOM 1397 N N . ILE B 1 24 ? -5.952 -15.914 -7.626 1 98.62 24 ILE B N 1
ATOM 1398 C CA . ILE B 1 24 ? -5.856 -15.502 -6.229 1 98.62 24 ILE B CA 1
ATOM 1399 C C . ILE B 1 24 ? -6.207 -14.021 -6.103 1 98.62 24 ILE B C 1
ATOM 1401 O O . ILE B 1 24 ? -5.646 -13.181 -6.811 1 98.62 24 ILE B O 1
ATOM 1405 N N . GLU B 1 25 ? -7.171 -13.702 -5.267 1 98.43 25 GLU B N 1
ATOM 1406 C CA . GLU B 1 25 ? -7.503 -12.314 -4.961 1 98.43 25 GLU B CA 1
ATOM 1407 C C . GLU B 1 25 ? -6.588 -11.754 -3.875 1 98.43 25 GLU B C 1
ATOM 1409 O O . GLU B 1 25 ? -6.326 -12.421 -2.872 1 98.43 25 GLU B O 1
ATOM 1414 N N . GLY B 1 26 ? -6.117 -10.551 -4.178 1 97.99 26 GLY B N 1
ATOM 1415 C CA . GLY B 1 26 ? -5.245 -9.931 -3.193 1 97.99 26 GLY B CA 1
ATOM 1416 C C . GLY B 1 26 ? -5.327 -8.416 -3.194 1 97.99 26 GLY B C 1
ATOM 1417 O O . GLY B 1 26 ? -5.827 -7.816 -4.148 1 97.99 26 GLY B O 1
ATOM 1418 N N . LEU B 1 27 ? -4.864 -7.869 -2.152 1 97.23 27 LEU B N 1
ATOM 1419 C CA . LEU B 1 27 ? -4.779 -6.424 -1.972 1 97.23 27 LEU B CA 1
ATOM 1420 C C . LEU B 1 27 ? -3.604 -5.848 -2.755 1 97.23 27 LEU B C 1
ATOM 1422 O O . LEU B 1 27 ? -2.482 -6.35 -2.657 1 97.23 27 LEU B O 1
ATOM 1426 N N . LEU B 1 28 ? -3.873 -4.838 -3.603 1 97.37 28 LEU B N 1
ATOM 1427 C CA . LEU B 1 28 ? -2.79 -4.071 -4.209 1 97.37 28 LEU B CA 1
ATOM 1428 C C . LEU B 1 28 ? -2.119 -3.17 -3.178 1 97.37 28 LEU B C 1
ATOM 1430 O O . LEU B 1 28 ? -2.702 -2.174 -2.745 1 97.37 28 LEU B O 1
ATOM 1434 N N . ASP B 1 29 ? -0.895 -3.523 -2.84 1 96.75 29 ASP B N 1
ATOM 1435 C CA . ASP B 1 29 ? -0.244 -2.896 -1.694 1 96.75 29 ASP B CA 1
ATOM 1436 C C . ASP B 1 29 ? 1.075 -2.243 -2.102 1 96.75 29 ASP B C 1
ATOM 1438 O O . ASP B 1 29 ? 2.116 -2.903 -2.134 1 96.75 29 ASP B O 1
ATOM 1442 N N . THR B 1 30 ? 1.062 -0.924 -2.287 1 97.1 30 THR B N 1
ATOM 1443 C CA . THR B 1 30 ? 2.265 -0.199 -2.678 1 97.1 30 THR B CA 1
ATOM 1444 C C . THR B 1 30 ? 3.219 -0.056 -1.496 1 97.1 30 THR B C 1
ATOM 1446 O O . THR B 1 30 ? 4.385 0.303 -1.672 1 97.1 30 THR B O 1
ATOM 1449 N N . GLY B 1 31 ? 2.773 -0.365 -0.302 1 96.11 31 GLY B N 1
ATOM 1450 C CA . GLY B 1 31 ? 3.615 -0.292 0.881 1 96.11 31 GLY B CA 1
ATOM 1451 C C . GLY B 1 31 ? 4.395 -1.568 1.139 1 96.11 31 GLY B C 1
ATOM 1452 O O . GLY B 1 31 ? 5.339 -1.575 1.93 1 96.11 31 GLY B O 1
ATOM 1453 N N . ALA B 1 32 ? 3.985 -2.628 0.535 1 95.5 32 ALA B N 1
ATOM 1454 C CA . ALA B 1 32 ? 4.639 -3.917 0.746 1 95.5 32 ALA B CA 1
ATOM 1455 C C . ALA B 1 32 ? 5.773 -4.126 -0.253 1 95.5 32 ALA B C 1
ATOM 1457 O O . ALA B 1 32 ? 5.581 -3.972 -1.461 1 95.5 32 ALA B O 1
ATOM 1458 N N . ASP B 1 33 ? 6.886 -4.528 0.214 1 95.39 33 ASP B N 1
ATOM 1459 C CA . ASP B 1 33 ? 8.028 -4.812 -0.651 1 95.39 33 ASP B CA 1
ATOM 1460 C C . ASP B 1 33 ? 7.807 -6.096 -1.447 1 95.39 33 ASP B C 1
ATOM 1462 O O . ASP B 1 33 ? 8.216 -6.192 -2.606 1 95.39 33 ASP B O 1
ATOM 1466 N N . VAL B 1 34 ? 7.089 -7.001 -0.714 1 95.99 34 VAL B N 1
ATOM 1467 C CA . VAL B 1 34 ? 6.944 -8.328 -1.304 1 95.99 34 VAL B CA 1
ATOM 1468 C C . VAL B 1 34 ? 5.488 -8.778 -1.213 1 95.99 34 VAL B C 1
ATOM 1470 O O . VAL B 1 34 ? 4.735 -8.297 -0.363 1 95.99 34 VAL B O 1
ATOM 1473 N N . SER B 1 35 ? 5.206 -9.641 -2.098 1 97.47 35 SER B N 1
ATOM 1474 C CA . SER B 1 35 ? 3.876 -10.241 -2.105 1 97.47 35 SER B CA 1
ATOM 1475 C C . SER B 1 35 ? 3.797 -11.419 -1.14 1 97.47 35 SER B C 1
ATOM 1477 O O . SER B 1 35 ? 4.759 -12.176 -0.996 1 97.47 35 SER B O 1
ATOM 1479 N N . CYS B 1 36 ? 2.693 -11.487 -0.511 1 96.06 36 CYS B N 1
ATOM 1480 C CA . CYS B 1 36 ? 2.401 -12.573 0.418 1 96.06 36 CYS B CA 1
ATOM 1481 C C . CYS B 1 36 ? 1.079 -13.247 0.071 1 96.06 36 CYS B C 1
ATOM 1483 O O . CYS B 1 36 ? 0.063 -12.574 -0.109 1 96.06 36 CYS B O 1
ATOM 1485 N N . ILE B 1 37 ? 1.124 -14.557 0.001 1 97.54 37 ILE B N 1
ATOM 1486 C CA . ILE B 1 37 ? -0.1 -15.307 -0.261 1 97.54 37 ILE B CA 1
ATOM 1487 C C . ILE B 1 37 ? -0.628 -15.904 1.041 1 97.54 37 ILE B C 1
ATOM 1489 O O . ILE B 1 37 ? 0.132 -16.486 1.818 1 97.54 37 ILE B O 1
ATOM 1493 N N . SER B 1 38 ? -1.87 -15.696 1.257 1 96.08 38 SER B N 1
ATOM 1494 C CA . SER B 1 38 ? -2.534 -16.234 2.44 1 96.08 38 SER B CA 1
ATOM 1495 C C . SER B 1 38 ? -2.532 -17.759 2.429 1 96.08 38 SER B C 1
ATOM 1497 O O . SER B 1 38 ? -2.652 -18.379 1.37 1 96.08 38 SER B O 1
ATOM 1499 N N . GLY B 1 39 ? -2.489 -18.348 3.619 1 95.35 39 GLY B N 1
ATOM 1500 C CA . GLY B 1 39 ? -2.531 -19.797 3.73 1 95.35 39 GLY B CA 1
ATOM 1501 C C . GLY B 1 39 ? -3.751 -20.411 3.069 1 95.35 39 GLY B C 1
ATOM 1502 O O . GLY B 1 39 ? -3.657 -21.469 2.443 1 95.35 39 GLY B O 1
ATOM 1503 N N . LYS B 1 40 ? -4.857 -19.759 3.168 1 96.56 40 LYS B N 1
ATOM 1504 C CA . LYS B 1 40 ? -6.096 -20.291 2.609 1 96.56 40 LYS B CA 1
ATOM 1505 C C . LYS B 1 40 ? -6.034 -20.344 1.085 1 96.56 40 LYS B C 1
ATOM 1507 O O . LYS B 1 40 ? -6.773 -21.102 0.454 1 96.56 40 LYS B O 1
ATOM 1512 N N . ASP B 1 41 ? -5.179 -19.515 0.468 1 97.94 41 ASP B N 1
ATOM 1513 C CA . ASP B 1 41 ? -5.073 -19.444 -0.986 1 97.94 41 ASP B CA 1
ATOM 1514 C C . ASP B 1 41 ? -3.89 -20.266 -1.491 1 97.94 41 ASP B C 1
ATOM 1516 O O . ASP B 1 41 ? -3.702 -20.416 -2.7 1 97.94 41 ASP B O 1
ATOM 1520 N N . TRP B 1 42 ? -3.136 -20.796 -0.633 1 98.02 42 TRP B N 1
ATOM 1521 C CA . TRP B 1 42 ? -1.939 -21.539 -1.014 1 98.02 42 TRP B CA 1
ATOM 1522 C C . TRP B 1 42 ? -2.265 -23.009 -1.256 1 98.02 42 TRP B C 1
ATOM 1524 O O . TRP B 1 42 ? -2.632 -23.731 -0.326 1 98.02 42 TRP B O 1
ATOM 1534 N N . PRO B 1 43 ? -2.057 -23.478 -2.451 1 97.12 43 PRO B N 1
ATOM 1535 C CA . PRO B 1 43 ? -2.32 -24.899 -2.688 1 97.12 43 PRO B CA 1
ATOM 1536 C C . PRO B 1 43 ? -1.341 -25.812 -1.951 1 97.12 43 PRO B C 1
ATOM 1538 O O . PRO B 1 43 ? -0.148 -25.51 -1.876 1 97.12 43 PRO B O 1
ATOM 1541 N N . ASN B 1 44 ? -1.813 -26.895 -1.522 1 94.83 44 ASN B N 1
ATOM 1542 C CA . ASN B 1 44 ? -0.974 -27.855 -0.812 1 94.83 44 ASN B CA 1
ATOM 1543 C C . ASN B 1 44 ? 0.153 -28.378 -1.698 1 94.83 44 ASN B C 1
ATOM 1545 O O . ASN B 1 44 ? 1.198 -28.796 -1.197 1 94.83 44 ASN B O 1
ATOM 1549 N N . SER B 1 45 ? -0.055 -28.327 -2.969 1 96.18 45 SER B N 1
ATOM 1550 C CA . SER B 1 45 ? 0.924 -28.868 -3.906 1 96.18 45 SER B CA 1
ATOM 1551 C C . SER B 1 45 ? 2.074 -27.892 -4.131 1 96.18 45 SER B C 1
ATOM 1553 O O . SER B 1 45 ? 3.078 -28.24 -4.756 1 96.18 45 SER B O 1
ATOM 1555 N N . TRP B 1 46 ? 1.914 -26.639 -3.663 1 97.43 46 TRP B N 1
ATOM 1556 C CA . TRP B 1 46 ? 2.978 -25.649 -3.794 1 97.43 46 TRP B CA 1
ATOM 1557 C C . TRP B 1 46 ? 3.964 -25.753 -2.635 1 97.43 46 TRP B C 1
ATOM 1559 O O . TRP B 1 46 ? 3.641 -25.386 -1.503 1 97.43 46 TRP B O 1
ATOM 1569 N N . PRO B 1 47 ? 5.127 -26.272 -2.819 1 96.55 47 PRO B N 1
ATOM 1570 C CA . PRO B 1 47 ? 6.072 -26.439 -1.713 1 96.55 47 PRO B CA 1
ATOM 1571 C C . PRO B 1 47 ? 6.587 -25.108 -1.171 1 96.55 47 PRO B C 1
ATOM 1573 O O . PRO B 1 47 ? 6.694 -24.132 -1.919 1 96.55 47 PRO B O 1
ATOM 1576 N N . THR B 1 48 ? 6.893 -25.093 0.096 1 96.28 48 THR B N 1
ATOM 1577 C CA . THR B 1 48 ? 7.499 -23.943 0.759 1 96.28 48 THR B CA 1
ATOM 1578 C C . THR B 1 48 ? 8.808 -24.336 1.436 1 96.28 48 THR B C 1
ATOM 1580 O O . THR B 1 48 ? 9.114 -25.523 1.565 1 96.28 48 THR B O 1
ATOM 1583 N N . HIS B 1 49 ? 9.616 -23.339 1.714 1 94.32 49 HIS B N 1
ATOM 1584 C CA . HIS B 1 49 ? 10.767 -23.52 2.591 1 94.32 49 HIS B CA 1
ATOM 1585 C C . HIS B 1 49 ? 10.823 -22.432 3.659 1 94.32 49 HIS B C 1
ATOM 1587 O O . HIS B 1 49 ? 10.252 -21.353 3.482 1 94.32 49 HIS B O 1
ATOM 1593 N N . THR B 1 50 ? 11.495 -22.82 4.737 1 88.47 50 THR B N 1
ATOM 1594 C CA . THR B 1 50 ? 11.723 -21.843 5.796 1 88.47 50 THR B CA 1
ATOM 1595 C C . THR B 1 50 ? 12.768 -20.816 5.369 1 88.47 50 THR B C 1
ATOM 1597 O O . THR B 1 50 ? 13.744 -21.158 4.698 1 88.47 50 THR B O 1
ATOM 1600 N N . THR B 1 51 ? 12.466 -19.637 5.618 1 80.95 51 THR B N 1
ATOM 1601 C CA . THR B 1 51 ? 13.409 -18.59 5.243 1 80.95 51 THR B CA 1
ATOM 1602 C C . THR B 1 51 ? 13.855 -17.798 6.469 1 80.95 51 THR B C 1
ATOM 1604 O O . THR B 1 51 ? 13.115 -17.695 7.45 1 80.95 51 THR B O 1
ATOM 1607 N N . ALA B 1 52 ? 15.08 -17.347 6.329 1 73.61 52 ALA B N 1
ATOM 1608 C CA . ALA B 1 52 ? 15.653 -16.521 7.388 1 73.61 52 ALA B CA 1
ATOM 1609 C C . ALA B 1 52 ? 15.174 -15.076 7.278 1 73.61 52 ALA B C 1
ATOM 1611 O O . ALA B 1 52 ? 15.326 -14.292 8.217 1 73.61 52 ALA B O 1
ATOM 1612 N N . ASN B 1 53 ? 14.524 -14.834 6.169 1 74.13 53 ASN B N 1
ATOM 1613 C CA . ASN B 1 53 ? 14.05 -13.467 5.978 1 74.13 53 ASN B CA 1
ATOM 1614 C C . ASN B 1 53 ? 12.925 -13.123 6.95 1 74.13 53 ASN B C 1
ATOM 1616 O O . ASN B 1 53 ? 12 -13.914 7.141 1 74.13 53 ASN B O 1
ATOM 1620 N N . ASN B 1 54 ? 13.169 -11.957 7.58 1 77.51 54 ASN B N 1
ATOM 1621 C CA . ASN B 1 54 ? 12.133 -11.477 8.488 1 77.51 54 ASN B CA 1
ATOM 1622 C C . ASN B 1 54 ? 11.179 -10.511 7.79 1 77.51 54 ASN B C 1
ATOM 1624 O O . ASN B 1 54 ? 11.617 -9.595 7.092 1 77.51 54 ASN B O 1
ATOM 1628 N N . LEU B 1 55 ? 9.945 -11.004 7.726 1 78.34 55 LEU B N 1
ATOM 1629 C CA . LEU B 1 55 ? 8.918 -10.078 7.263 1 78.34 55 LEU B CA 1
ATOM 1630 C C . LEU B 1 55 ? 8.436 -9.187 8.403 1 78.34 55 LEU B C 1
ATOM 1632 O O . LEU B 1 55 ? 8.233 -9.66 9.524 1 78.34 55 LEU B O 1
ATOM 1636 N N . VAL B 1 56 ? 8.478 -7.894 8.089 1 77.99 56 VAL B N 1
ATOM 1637 C CA . VAL B 1 56 ? 7.999 -6.928 9.072 1 77.99 56 VAL B CA 1
ATOM 1638 C C . VAL B 1 56 ? 6.651 -6.365 8.629 1 77.99 56 VAL B C 1
ATOM 1640 O O . VAL B 1 56 ? 6.389 -6.233 7.431 1 77.99 56 VAL B O 1
ATOM 1643 N N . GLY B 1 57 ? 5.745 -6.009 9.627 1 77.43 57 GLY B N 1
ATOM 1644 C CA . GLY B 1 57 ? 4.484 -5.357 9.308 1 77.43 57 GLY B CA 1
ATOM 1645 C C . GLY B 1 57 ? 3.347 -6.336 9.082 1 77.43 57 GLY B C 1
ATOM 1646 O O . GLY B 1 57 ? 2.357 -6.004 8.427 1 77.43 57 GLY B O 1
ATOM 1647 N N . ILE B 1 58 ? 3.492 -7.496 9.332 1 72.74 58 ILE B N 1
ATOM 1648 C CA . ILE B 1 58 ? 2.444 -8.489 9.123 1 72.74 58 ILE B CA 1
ATOM 1649 C C . ILE B 1 58 ? 1.831 -8.882 10.465 1 72.74 58 ILE B C 1
ATOM 1651 O O . ILE B 1 58 ? 0.898 -9.687 10.517 1 72.74 58 ILE B O 1
ATOM 1655 N N . GLY B 1 59 ? 2.179 -8.108 11.413 1 65.82 59 GLY B N 1
ATOM 1656 C CA . GLY B 1 59 ? 1.668 -8.418 12.739 1 65.82 59 GLY B CA 1
ATOM 1657 C C . GLY B 1 59 ? 2.295 -9.66 13.344 1 65.82 59 GLY B C 1
ATOM 1658 O O . GLY B 1 59 ? 3.513 -9.84 13.282 1 65.82 59 GLY B O 1
ATOM 1659 N N . ARG B 1 60 ? 1.52 -10.346 14.08 1 63.61 60 ARG B N 1
ATOM 1660 C CA . ARG B 1 60 ? 1.931 -11.552 14.79 1 63.61 60 ARG B CA 1
ATOM 1661 C C . ARG B 1 60 ? 1.769 -12.787 13.911 1 63.61 60 ARG B C 1
ATOM 1663 O O . ARG B 1 60 ? 0.926 -13.644 14.184 1 63.61 60 ARG B O 1
ATOM 1670 N N . ALA B 1 61 ? 2.392 -12.616 12.778 1 63.41 61 ALA B N 1
ATOM 1671 C CA . ALA B 1 61 ? 2.319 -13.847 11.995 1 63.41 61 ALA B CA 1
ATOM 1672 C C . ALA B 1 61 ? 3.396 -14.837 12.429 1 63.41 61 ALA B C 1
ATOM 1674 O O . ALA B 1 61 ? 4.589 -14.587 12.241 1 63.41 61 ALA B O 1
ATOM 1675 N N . PRO B 1 62 ? 3.055 -15.832 13.148 1 64.74 62 PRO B N 1
ATOM 1676 C CA . PRO B 1 62 ? 4.036 -16.761 13.714 1 64.74 62 PRO B CA 1
ATOM 1677 C C . PRO B 1 62 ? 4.759 -17.579 12.646 1 64.74 62 PRO B C 1
ATOM 1679 O O . PRO B 1 62 ? 5.896 -18.009 12.857 1 64.74 62 PRO B O 1
ATOM 1682 N N . ALA B 1 63 ? 4.098 -17.806 11.644 1 79.39 63 ALA B N 1
ATOM 1683 C CA . ALA B 1 63 ? 4.726 -18.752 10.724 1 79.39 63 ALA B CA 1
ATOM 1684 C C . ALA B 1 63 ? 4.764 -18.193 9.305 1 79.39 63 ALA B C 1
ATOM 1686 O O . ALA B 1 63 ? 3.718 -17.984 8.685 1 79.39 63 ALA B O 1
ATOM 1687 N N . VAL B 1 64 ? 5.975 -17.722 8.951 1 87.7 64 VAL B N 1
ATOM 1688 C CA . VAL B 1 64 ? 6.191 -17.228 7.596 1 87.7 64 VAL B CA 1
ATOM 1689 C C . VAL B 1 64 ? 7.034 -18.228 6.809 1 87.7 64 VAL B C 1
ATOM 1691 O O . VAL B 1 64 ? 8.038 -18.736 7.314 1 87.7 64 VAL B O 1
ATOM 1694 N N . ALA B 1 65 ? 6.537 -18.682 5.697 1 93.11 65 ALA B N 1
ATOM 1695 C CA . ALA B 1 65 ? 7.306 -19.506 4.768 1 93.11 65 ALA B CA 1
ATOM 1696 C C . ALA B 1 65 ? 7.436 -18.824 3.409 1 93.11 65 ALA B C 1
ATOM 1698 O O . ALA B 1 65 ? 6.734 -17.85 3.126 1 93.11 65 ALA B O 1
ATOM 1699 N N . GLN B 1 66 ? 8.353 -19.243 2.668 1 96.05 66 GLN B N 1
ATOM 1700 C CA . GLN B 1 66 ? 8.509 -18.73 1.311 1 96.05 66 GLN B CA 1
ATOM 1701 C C . GLN B 1 66 ? 8.318 -19.838 0.279 1 96.05 66 GLN B C 1
ATOM 1703 O O . GLN B 1 66 ? 8.653 -20.996 0.535 1 96.05 66 GLN B O 1
ATOM 1708 N N . SER B 1 67 ? 7.76 -19.495 -0.84 1 97.56 67 SER B N 1
ATOM 1709 C CA . SER B 1 67 ? 7.651 -20.463 -1.926 1 97.56 67 SER B CA 1
ATOM 1710 C C . SER B 1 67 ? 9.003 -21.091 -2.245 1 97.56 67 SER B C 1
ATOM 1712 O O . SER B 1 67 ? 10.014 -20.391 -2.332 1 97.56 67 SER B O 1
ATOM 1714 N N . ALA B 1 68 ? 8.956 -22.368 -2.415 1 97.39 68 ALA B N 1
ATOM 1715 C CA . ALA B 1 68 ? 10.194 -23.062 -2.758 1 97.39 68 ALA B CA 1
ATOM 1716 C C . ALA B 1 68 ? 10.551 -22.854 -4.227 1 97.39 68 ALA B C 1
ATOM 1718 O O . ALA B 1 68 ? 11.684 -23.111 -4.64 1 97.39 68 ALA B O 1
ATOM 1719 N N . LYS B 1 69 ? 9.594 -22.381 -5.015 1 96.93 69 LYS B N 1
ATOM 1720 C CA . LYS B 1 69 ? 9.781 -22.187 -6.45 1 96.93 69 LYS B CA 1
ATOM 1721 C C . LYS B 1 69 ? 9.402 -20.769 -6.868 1 96.93 69 LYS B C 1
ATOM 1723 O O . LYS B 1 69 ? 8.615 -20.106 -6.19 1 96.93 69 LYS B O 1
ATOM 1728 N N . ILE B 1 70 ? 10.013 -20.346 -7.937 1 98.17 70 ILE B N 1
ATOM 1729 C CA . ILE B 1 70 ? 9.547 -19.138 -8.609 1 98.17 70 ILE B CA 1
ATOM 1730 C C . ILE B 1 70 ? 8.224 -19.419 -9.317 1 98.17 70 ILE B C 1
ATOM 1732 O O . ILE B 1 70 ? 8.107 -20.395 -10.062 1 98.17 70 ILE B O 1
ATOM 1736 N N . LEU B 1 71 ? 7.278 -18.639 -9.001 1 98.49 71 LEU B N 1
ATOM 1737 C CA . LEU B 1 71 ? 5.96 -18.792 -9.608 1 98.49 71 LEU B CA 1
ATOM 1738 C C . LEU B 1 71 ? 5.743 -17.756 -10.706 1 98.49 71 LEU B C 1
ATOM 1740 O O . LEU B 1 71 ? 6.28 -16.648 -10.635 1 98.49 71 LEU B O 1
ATOM 1744 N N . ASP B 1 72 ? 4.952 -18.135 -11.674 1 98.56 72 ASP B N 1
ATOM 1745 C CA . ASP B 1 72 ? 4.531 -17.175 -12.69 1 98.56 72 ASP B CA 1
ATOM 1746 C C . ASP B 1 72 ? 3.181 -16.555 -12.335 1 98.56 72 ASP B C 1
ATOM 1748 O O . ASP B 1 72 ? 2.37 -17.176 -11.645 1 98.56 72 ASP B O 1
ATOM 1752 N N . TRP B 1 73 ? 3.004 -15.353 -12.761 1 98.2 73 TRP B N 1
ATOM 1753 C CA . TRP B 1 73 ? 1.7 -14.717 -12.604 1 98.2 73 TRP B CA 1
ATOM 1754 C C . TRP B 1 73 ? 1.28 -14.012 -13.89 1 98.2 73 TRP B C 1
ATOM 1756 O O . TRP B 1 73 ? 2.121 -13.698 -14.736 1 98.2 73 TRP B O 1
ATOM 1766 N N . GLN B 1 74 ? -0.04 -13.842 -14.016 1 96.36 74 GLN B N 1
ATOM 1767 C CA . GLN B 1 74 ? -0.63 -13.162 -15.165 1 96.36 74 GLN B CA 1
ATOM 1768 C C . GLN B 1 74 ? -1.781 -12.256 -14.736 1 96.36 74 GLN B C 1
ATOM 1770 O O . GLN B 1 74 ? -2.606 -12.642 -13.906 1 96.36 74 GLN B O 1
ATOM 1775 N N . PHE B 1 75 ? -1.803 -11.107 -15.19 1 92.28 75 PHE B N 1
ATOM 1776 C CA . PHE B 1 75 ? -2.865 -10.127 -14.997 1 92.28 75 PHE B CA 1
ATOM 1777 C C . PHE B 1 75 ? -3.13 -9.355 -16.284 1 92.28 75 PHE B C 1
ATOM 1779 O O . PHE B 1 75 ? -2.279 -8.588 -16.74 1 92.28 75 PHE B O 1
ATOM 1786 N N . GLU B 1 76 ? -4.276 -9.614 -16.802 1 84.47 76 GLU B N 1
ATOM 1787 C CA . GLU B 1 76 ? -4.587 -9.061 -18.117 1 84.47 76 GLU B CA 1
ATOM 1788 C C . GLU B 1 76 ? -3.496 -9.397 -19.129 1 84.47 76 GLU B C 1
ATOM 1790 O O . GLU B 1 76 ? -3.196 -10.57 -19.359 1 84.47 76 GLU B O 1
ATOM 1795 N N . ASP B 1 77 ? -2.855 -8.409 -19.683 1 83.32 77 ASP B N 1
ATOM 1796 C CA . ASP B 1 77 ? -1.865 -8.667 -20.724 1 83.32 77 ASP B CA 1
ATOM 1797 C C . ASP B 1 77 ? -0.448 -8.633 -20.154 1 83.32 77 ASP B C 1
ATOM 1799 O O . ASP B 1 77 ? 0.529 -8.634 -20.906 1 83.32 77 ASP B O 1
ATOM 1803 N N . THR B 1 78 ? -0.384 -8.583 -18.931 1 90.04 78 THR B N 1
ATOM 1804 C CA . THR B 1 78 ? 0.928 -8.527 -18.295 1 90.04 78 THR B CA 1
ATOM 1805 C C . THR B 1 78 ? 1.235 -9.836 -17.573 1 90.04 78 THR B C 1
ATOM 1807 O O . THR B 1 78 ? 0.331 -10.485 -17.043 1 90.04 78 THR B O 1
ATOM 1810 N N . ARG B 1 79 ? 2.484 -10.196 -17.612 1 95.01 79 ARG B N 1
ATOM 1811 C CA . ARG B 1 79 ? 2.939 -11.408 -16.939 1 95.01 79 ARG B CA 1
ATOM 1812 C C . ARG B 1 79 ? 4.286 -11.185 -16.259 1 95.01 79 ARG B C 1
ATOM 1814 O O . ARG B 1 79 ? 5.014 -10.253 -16.605 1 95.01 79 ARG B O 1
ATOM 1821 N N . GLY B 1 80 ? 4.563 -12.014 -15.334 1 97.72 80 GLY B N 1
ATOM 1822 C CA . GLY B 1 80 ? 5.829 -11.957 -14.622 1 97.72 80 GLY B CA 1
ATOM 1823 C C . GLY B 1 80 ? 6.052 -13.144 -13.704 1 97.72 80 GLY B C 1
ATOM 1824 O O . GLY B 1 80 ? 5.352 -14.153 -13.806 1 97.72 80 GLY B O 1
ATOM 1825 N N . THR B 1 81 ? 7.134 -13.07 -12.969 1 98.66 81 THR B N 1
ATOM 1826 C CA . THR B 1 81 ? 7.454 -14.101 -11.988 1 98.66 81 THR B CA 1
ATOM 1827 C C . THR B 1 81 ? 7.75 -13.478 -10.626 1 98.66 81 THR B C 1
ATOM 1829 O O . THR B 1 81 ? 8.075 -12.293 -10.537 1 98.66 81 THR B O 1
ATOM 1832 N N . PHE B 1 82 ? 7.535 -14.211 -9.663 1 98.34 82 PHE B N 1
ATOM 1833 C CA . PHE B 1 82 ? 7.855 -13.815 -8.297 1 98.34 82 PHE B CA 1
ATOM 1834 C C . PHE B 1 82 ? 8.032 -15.038 -7.406 1 98.34 82 PHE B C 1
ATOM 1836 O O . PHE B 1 82 ? 7.722 -16.16 -7.814 1 98.34 82 PHE B O 1
ATOM 1843 N N . GLN B 1 83 ? 8.64 -14.838 -6.238 1 98.09 83 GLN B N 1
ATOM 1844 C CA . GLN B 1 83 ? 8.737 -15.859 -5.199 1 98.09 83 GLN B CA 1
ATOM 1845 C C . GLN B 1 83 ? 8.091 -15.385 -3.9 1 98.09 83 GLN B C 1
ATOM 1847 O O . GLN B 1 83 ? 8.773 -14.866 -3.015 1 98.09 83 GLN B O 1
ATOM 1852 N N . PRO B 1 84 ? 6.836 -15.581 -3.817 1 97.5 84 PRO B N 1
ATOM 1853 C CA . PRO B 1 84 ? 6.091 -14.993 -2.701 1 97.5 84 PRO B CA 1
ATOM 1854 C C . PRO B 1 84 ? 6.349 -15.71 -1.378 1 97.5 84 PRO B C 1
ATOM 1856 O O . PRO B 1 84 ? 6.863 -16.831 -1.368 1 97.5 84 PRO B O 1
ATOM 1859 N N . TYR B 1 85 ? 6.017 -15.004 -0.329 1 95.87 85 TYR B N 1
ATOM 1860 C CA . TYR B 1 85 ? 5.901 -15.622 0.987 1 95.87 85 TYR B CA 1
ATOM 1861 C C . TYR B 1 85 ? 4.499 -16.179 1.206 1 95.87 85 TYR B C 1
ATOM 1863 O O . TYR B 1 85 ? 3.526 -15.663 0.653 1 95.87 85 TYR B O 1
ATOM 1871 N N . MET B 1 86 ? 4.461 -17.248 1.91 1 95.42 86 MET B N 1
ATOM 1872 C CA . MET B 1 86 ? 3.208 -17.841 2.37 1 95.42 86 MET B CA 1
ATOM 1873 C C . MET B 1 86 ? 3.019 -17.618 3.867 1 95.42 86 MET B C 1
ATOM 1875 O O . MET B 1 86 ? 3.88 -17.986 4.668 1 95.42 86 MET B O 1
ATOM 1879 N N . ILE B 1 87 ? 1.951 -16.935 4.179 1 92.56 87 ILE B N 1
ATOM 1880 C CA . ILE B 1 87 ? 1.629 -16.645 5.572 1 92.56 87 ILE B CA 1
ATOM 1881 C C . ILE B 1 87 ? 0.285 -17.273 5.933 1 92.56 87 ILE B C 1
ATOM 1883 O O . ILE B 1 87 ? -0.766 -16.803 5.491 1 92.56 87 ILE B O 1
ATOM 1887 N N . PRO B 1 88 ? 0.288 -18.245 6.769 1 91.61 88 PRO B N 1
ATOM 1888 C CA . PRO B 1 88 ? -0.943 -18.989 7.047 1 91.61 88 PRO B CA 1
ATOM 1889 C C . PRO B 1 88 ? -2.037 -18.114 7.654 1 91.61 88 PRO B C 1
ATOM 1891 O O . PRO B 1 88 ? -3.214 -18.271 7.321 1 91.61 88 PRO B O 1
ATOM 1894 N N . SER B 1 89 ? -1.703 -17.164 8.458 1 88.01 89 SER B N 1
ATOM 1895 C CA . SER B 1 89 ? -2.682 -16.432 9.255 1 88.01 89 SER B CA 1
ATOM 1896 C C . SER B 1 89 ? -3.149 -15.171 8.535 1 88.01 89 SER B C 1
ATOM 1898 O O . SER B 1 89 ? -4.036 -14.466 9.021 1 88.01 89 SER B O 1
ATOM 1900 N N . LEU B 1 90 ? -2.583 -14.864 7.397 1 90.32 90 LEU B N 1
ATOM 1901 C CA . LEU B 1 90 ? -2.981 -13.661 6.673 1 90.32 90 LEU B CA 1
ATOM 1902 C C . LEU B 1 90 ? -4.417 -13.779 6.171 1 90.32 90 LEU B C 1
ATOM 1904 O O . LEU B 1 90 ? -4.779 -14.777 5.543 1 90.32 90 LEU B O 1
ATOM 1908 N N . PRO B 1 91 ? -5.234 -12.841 6.459 1 90.13 91 PRO B N 1
ATOM 1909 C CA . PRO B 1 91 ? -6.64 -12.935 6.06 1 90.13 91 PRO B CA 1
ATOM 1910 C C . PRO B 1 91 ? -6.836 -12.795 4.552 1 90.13 91 PRO B C 1
ATOM 1912 O O . PRO B 1 91 ? -7.865 -13.218 4.018 1 90.13 91 PRO B O 1
ATOM 1915 N N . PHE B 1 92 ? -5.938 -12.199 3.875 1 93.72 92 PHE B N 1
ATOM 1916 C CA . PHE B 1 92 ? -5.956 -12.105 2.42 1 93.72 92 PHE B CA 1
ATOM 1917 C C . PHE B 1 92 ? -4.544 -11.944 1.87 1 93.72 92 PHE B C 1
ATOM 1919 O O . PHE B 1 92 ? -3.629 -11.557 2.6 1 93.72 92 PHE B O 1
ATOM 1926 N N . SER B 1 93 ? -4.406 -12.222 0.64 1 96.97 93 SER B N 1
ATOM 1927 C CA . SER B 1 93 ? -3.12 -12.104 -0.039 1 96.97 93 SER B CA 1
ATOM 1928 C C . SER B 1 93 ? -2.8 -10.65 -0.37 1 96.97 93 SER B C 1
ATOM 1930 O O . SER B 1 93 ? -3.701 -9.812 -0.442 1 96.97 93 SER B O 1
ATOM 1932 N N . LEU B 1 94 ? -1.517 -10.408 -0.489 1 96.66 94 LEU B N 1
ATOM 1933 C CA . LEU B 1 94 ? -1.013 -9.076 -0.806 1 96.66 94 LEU B CA 1
ATOM 1934 C C . LEU B 1 94 ? -0.166 -9.103 -2.074 1 96.66 94 LEU B C 1
ATOM 1936 O O . LEU B 1 94 ? 0.681 -9.983 -2.241 1 96.66 94 LEU B O 1
ATOM 1940 N N . TRP B 1 95 ? -0.507 -8.198 -2.951 1 98.02 95 TRP B N 1
ATOM 1941 C CA . TRP B 1 95 ? 0.37 -7.942 -4.088 1 98.02 95 TRP B CA 1
ATOM 1942 C C . TRP B 1 95 ? 1.266 -6.736 -3.824 1 98.02 95 TRP B C 1
ATOM 1944 O O . TRP B 1 95 ? 0.803 -5.593 -3.855 1 98.02 95 TRP B O 1
ATOM 1954 N N . GLY B 1 96 ? 2.525 -7.057 -3.551 1 97.93 96 GLY B N 1
ATOM 1955 C CA . GLY B 1 96 ? 3.483 -6.009 -3.236 1 97.93 96 GLY B CA 1
ATOM 1956 C C . GLY B 1 96 ? 4.162 -5.432 -4.464 1 97.93 96 GLY B C 1
ATOM 1957 O O . GLY B 1 96 ? 3.796 -5.761 -5.594 1 97.93 96 GLY B O 1
ATOM 1958 N N . ARG B 1 97 ? 5.138 -4.588 -4.165 1 98 97 ARG B N 1
ATOM 1959 C CA . ARG B 1 97 ? 5.825 -3.856 -5.224 1 98 97 ARG B CA 1
ATOM 1960 C C . ARG B 1 97 ? 6.617 -4.803 -6.119 1 98 97 ARG B C 1
ATOM 1962 O O . ARG B 1 97 ? 6.943 -4.461 -7.258 1 98 97 ARG B O 1
ATOM 1969 N N . ASP B 1 98 ? 6.926 -6.042 -5.685 1 97.91 98 ASP B N 1
ATOM 1970 C CA . ASP B 1 98 ? 7.608 -7.019 -6.529 1 97.91 98 ASP B CA 1
ATOM 1971 C C . ASP B 1 98 ? 6.736 -7.423 -7.716 1 97.91 98 ASP B C 1
ATOM 1973 O O . ASP B 1 98 ? 7.244 -7.653 -8.815 1 97.91 98 ASP B O 1
ATOM 1977 N N . VAL B 1 99 ? 5.464 -7.461 -7.524 1 97.71 99 VAL B N 1
ATOM 1978 C CA . VAL B 1 99 ? 4.531 -7.786 -8.598 1 97.71 99 VAL B CA 1
ATOM 1979 C C . VAL B 1 99 ? 4.068 -6.504 -9.286 1 97.71 99 VAL B C 1
ATOM 1981 O O . VAL B 1 99 ? 4.076 -6.414 -10.516 1 97.71 99 VAL B O 1
ATOM 1984 N N . LEU B 1 100 ? 3.758 -5.49 -8.514 1 96.46 100 LEU B N 1
ATOM 1985 C CA . LEU B 1 100 ? 3.192 -4.256 -9.048 1 96.46 100 LEU B CA 1
ATOM 1986 C C . LEU B 1 100 ? 4.177 -3.569 -9.988 1 96.46 100 LEU B C 1
ATOM 1988 O O . LEU B 1 100 ? 3.775 -2.978 -10.992 1 96.46 100 LEU B O 1
ATOM 1992 N N . SER B 1 101 ? 5.431 -3.621 -9.627 1 95.86 101 SER B N 1
ATOM 1993 C CA . SER B 1 101 ? 6.437 -3.002 -10.484 1 95.86 101 SER B CA 1
ATOM 1994 C C . SER B 1 101 ? 6.543 -3.723 -11.823 1 95.86 101 SER B C 1
ATOM 1996 O O . SER B 1 101 ? 6.729 -3.088 -12.863 1 95.86 101 SER B O 1
ATOM 1998 N N . GLN B 1 102 ? 6.43 -5.032 -11.801 1 95.31 102 GLN B N 1
ATOM 1999 C CA . GLN B 1 102 ? 6.462 -5.798 -13.043 1 95.31 102 GLN B CA 1
ATOM 2000 C C . GLN B 1 102 ? 5.233 -5.509 -13.9 1 95.31 102 GLN B C 1
ATOM 2002 O O . GLN B 1 102 ? 5.298 -5.574 -15.129 1 95.31 102 GLN B O 1
ATOM 2007 N N . MET B 1 103 ? 4.115 -5.159 -13.232 1 92.32 103 MET B N 1
ATOM 2008 C CA . MET B 1 103 ? 2.882 -4.818 -13.936 1 92.32 103 MET B CA 1
ATOM 2009 C C . MET B 1 103 ? 2.987 -3.439 -14.58 1 92.32 103 MET B C 1
ATOM 2011 O O . MET B 1 103 ? 2.132 -3.056 -15.38 1 92.32 103 MET B O 1
ATOM 2015 N N . GLY B 1 104 ? 3.975 -2.71 -14.148 1 89.49 104 GLY B N 1
ATOM 2016 C CA . GLY B 1 104 ? 4.107 -1.345 -14.631 1 89.49 104 GLY B CA 1
ATOM 2017 C C . GLY B 1 104 ? 3.083 -0.399 -14.032 1 89.49 104 GLY B C 1
ATOM 2018 O O . GLY B 1 104 ? 2.649 0.551 -14.688 1 89.49 104 GLY B O 1
ATOM 2019 N N . MET B 1 105 ? 2.754 -0.662 -12.823 1 90.19 105 MET B N 1
ATOM 2020 C CA . MET B 1 105 ? 1.708 0.133 -12.186 1 90.19 105 MET B CA 1
ATOM 2021 C C . MET B 1 105 ? 2.197 1.549 -11.902 1 90.19 105 MET B C 1
ATOM 2023 O O . MET B 1 105 ? 3.37 1.753 -11.583 1 90.19 105 MET B O 1
ATOM 2027 N N . LEU B 1 106 ? 1.189 2.439 -11.982 1 87.68 106 LEU B N 1
ATOM 2028 C CA . LEU B 1 106 ? 1.434 3.846 -11.684 1 87.68 106 LEU B CA 1
ATOM 2029 C C . LEU B 1 106 ? 0.459 4.356 -10.628 1 87.68 106 LEU B C 1
ATOM 2031 O O . LEU B 1 106 ? -0.699 3.934 -10.591 1 87.68 106 LEU B O 1
ATOM 2035 N N . LEU B 1 107 ? 0.979 5.079 -9.796 1 87.1 107 LEU B N 1
ATOM 2036 C CA . LEU B 1 107 ? 0.156 5.869 -8.887 1 87.1 107 LEU B CA 1
ATOM 2037 C C . LEU B 1 107 ? 0.04 7.31 -9.371 1 87.1 107 LEU B C 1
ATOM 2039 O O . LEU B 1 107 ? 1.05 7.951 -9.671 1 87.1 107 LEU B O 1
ATOM 2043 N N . PHE B 1 108 ? -1.26 7.707 -9.452 1 81.13 108 PHE B N 1
ATOM 2044 C CA . PHE B 1 108 ? -1.514 8.977 -10.121 1 81.13 108 PHE B CA 1
ATOM 2045 C C . PHE B 1 108 ? -2.477 9.834 -9.308 1 81.13 108 PHE B C 1
ATOM 2047 O O . PHE B 1 108 ? -3.445 9.323 -8.742 1 81.13 108 PHE B O 1
ATOM 2054 N N . SER B 1 109 ? -2.024 11.066 -9.057 1 75.75 109 SER B N 1
ATOM 2055 C CA . SER B 1 109 ? -2.967 12.05 -8.534 1 75.75 109 SER B CA 1
ATOM 2056 C C . SER B 1 109 ? -3.555 12.902 -9.653 1 75.75 109 SER B C 1
ATOM 2058 O O . SER B 1 109 ? -2.818 13.547 -10.403 1 75.75 109 SER B O 1
ATOM 2060 N N . PRO B 1 110 ? -4.99 12.7 -9.935 1 61.25 110 PRO B N 1
ATOM 2061 C CA . PRO B 1 110 ? -5.565 13.381 -11.097 1 61.25 110 PRO B CA 1
ATOM 2062 C C . PRO B 1 110 ? -5.629 14.896 -10.922 1 61.25 110 PRO B C 1
ATOM 2064 O O . PRO B 1 110 ? -5.688 15.388 -9.792 1 61.25 110 PRO B O 1
ATOM 2067 N N . ASP B 1 111 ? -5.163 15.549 -11.747 1 56.45 111 ASP B N 1
ATOM 2068 C CA . ASP B 1 111 ? -5.731 16.88 -11.941 1 56.45 111 ASP B CA 1
ATOM 2069 C C . ASP B 1 111 ? -7.019 16.814 -12.757 1 56.45 111 ASP B C 1
ATOM 2071 O O . ASP B 1 111 ? -7.181 15.929 -13.601 1 56.45 111 ASP B O 1
ATOM 2075 N N . ASP B 1 112 ? -8.243 17.389 -12.132 1 50.93 112 ASP B N 1
ATOM 2076 C CA . ASP B 1 112 ? -9.548 17.364 -12.785 1 50.93 112 ASP B CA 1
ATOM 2077 C C . ASP B 1 112 ? -9.402 17.237 -14.299 1 50.93 112 ASP B C 1
ATOM 2079 O O . ASP B 1 112 ? -10.161 16.507 -14.942 1 50.93 112 ASP B O 1
ATOM 2083 N N . LYS B 1 113 ? -8.66 18.015 -14.807 1 48.4 113 LYS B N 1
ATOM 2084 C CA . LYS B 1 113 ? -8.609 18.121 -16.262 1 48.4 113 LYS B CA 1
ATOM 2085 C C . LYS B 1 113 ? -7.993 16.871 -16.884 1 48.4 113 LYS B C 1
ATOM 2087 O O . LYS B 1 113 ? -8.474 16.379 -17.906 1 48.4 113 LYS B O 1
ATOM 2092 N N . VAL B 1 114 ? -7.149 16.295 -16.173 1 52.18 114 VAL B N 1
ATOM 2093 C CA . VAL B 1 114 ? -6.383 15.212 -16.782 1 52.18 114 VAL B CA 1
ATOM 2094 C C . VAL B 1 114 ? -7.179 13.911 -16.707 1 52.18 114 VAL B C 1
ATOM 2096 O O . VAL B 1 114 ? -7.199 13.132 -17.663 1 52.18 114 VAL B O 1
ATOM 2099 N N . THR B 1 115 ? -7.854 13.721 -15.548 1 53.49 115 THR B N 1
ATOM 2100 C CA . THR B 1 115 ? -8.667 12.516 -15.419 1 53.49 115 THR B CA 1
ATOM 2101 C C . THR B 1 115 ? -9.673 12.418 -16.561 1 53.49 115 THR B C 1
ATOM 2103 O O . THR B 1 115 ? -9.883 11.339 -17.12 1 53.49 115 THR B O 1
ATOM 2106 N N . PHE B 1 116 ? -10.237 13.611 -16.773 1 50.23 116 PHE B N 1
ATOM 2107 C CA . PHE B 1 116 ? -11.257 13.649 -17.814 1 50.23 116 PHE B CA 1
ATOM 2108 C C . PHE B 1 116 ? -10.67 13.242 -19.161 1 50.23 116 PHE B C 1
ATOM 2110 O O . PHE B 1 116 ? -11.276 12.461 -19.897 1 50.23 116 PHE B O 1
ATOM 2117 N N . GLN B 1 117 ? -9.651 13.733 -19.412 1 50.78 117 GLN B N 1
ATOM 2118 C CA . GLN B 1 117 ? -9.073 13.457 -20.723 1 50.78 117 GLN B CA 1
ATOM 2119 C C . GLN B 1 117 ? -8.682 11.988 -20.854 1 50.78 117 GLN B C 1
ATOM 2121 O O . GLN B 1 117 ? -8.853 11.387 -21.917 1 50.78 117 GLN B O 1
ATOM 2126 N N . MET B 1 118 ? -8.409 11.541 -19.753 1 51.9 118 MET B N 1
ATOM 2127 C CA . MET B 1 118 ? -8.036 10.13 -19.77 1 51.9 118 MET B CA 1
ATOM 2128 C C . MET B 1 118 ? -9.26 9.246 -19.989 1 51.9 118 MET B C 1
ATOM 2130 O O . MET B 1 118 ? -9.206 8.282 -20.755 1 51.9 118 MET B O 1
ATOM 2134 N N . LEU B 1 119 ? -10.305 9.697 -19.255 1 52.5 119 LEU B N 1
ATOM 2135 C CA . LEU B 1 119 ? -11.562 8.973 -19.411 1 52.5 119 LEU B CA 1
ATOM 2136 C C . LEU B 1 119 ? -12.076 9.078 -20.843 1 52.5 119 LEU B C 1
ATOM 2138 O O . LEU B 1 119 ? -12.593 8.103 -21.394 1 52.5 119 LEU B O 1
ATOM 2142 N N . GLN B 1 120 ? -12.044 10.19 -21.34 1 50.7 120 GLN B N 1
ATOM 2143 C CA . GLN B 1 120 ? -12.533 10.393 -22.699 1 50.7 120 GLN B CA 1
ATOM 2144 C C . GLN B 1 120 ? -11.836 9.455 -23.681 1 50.7 120 GLN B C 1
ATOM 2146 O O . GLN B 1 120 ? -12.425 9.049 -24.684 1 50.7 120 GLN B O 1
ATOM 2151 N N . MET B 1 121 ? -10.779 9.185 -23.403 1 49.44 121 MET B N 1
ATOM 2152 C CA . MET B 1 121 ? -10.044 8.337 -24.338 1 49.44 121 MET B CA 1
ATOM 2153 C C . MET B 1 121 ? -10.392 6.868 -24.129 1 49.44 121 MET B C 1
ATOM 2155 O O . MET B 1 121 ? -9.752 5.986 -24.704 1 49.44 121 MET B O 1
ATOM 2159 N N . GLY B 1 122 ? -11.755 6.625 -23.547 1 45.28 122 GLY B N 1
ATOM 2160 C CA . GLY B 1 122 ? -12.334 5.294 -23.461 1 45.28 122 GLY B CA 1
ATOM 2161 C C . GLY B 1 122 ? -12.08 4.618 -22.127 1 45.28 122 GLY B C 1
ATOM 2162 O O . GLY B 1 122 ? -12.084 3.388 -22.038 1 45.28 122 GLY B O 1
ATOM 2163 N N . TYR B 1 123 ? -12.053 5.487 -21.252 1 45.2 123 TYR B N 1
ATOM 2164 C CA . TYR B 1 123 ? -11.832 5.016 -19.889 1 45.2 123 TYR B CA 1
ATOM 2165 C C . TYR B 1 123 ? -13.147 4.615 -19.23 1 45.2 123 TYR B C 1
ATOM 2167 O O . TYR B 1 123 ? -14.098 5.399 -19.201 1 45.2 123 TYR B O 1
ATOM 2175 N N . ASP B 1 124 ? -13.633 3.331 -19.104 1 38.24 124 ASP B N 1
ATOM 2176 C CA . ASP B 1 124 ? -14.776 2.929 -18.29 1 38.24 124 ASP B CA 1
ATOM 2177 C C . ASP B 1 124 ? -14.351 2.635 -16.854 1 38.24 124 ASP B C 1
ATOM 2179 O O . ASP B 1 124 ? -13.698 1.623 -16.589 1 38.24 124 ASP B O 1
ATOM 2183 N N . PRO B 1 125 ? -14.402 3.557 -15.922 1 40.52 125 PRO B N 1
ATOM 2184 C CA . PRO B 1 125 ? -14.006 3.316 -14.533 1 40.52 125 PRO B CA 1
ATOM 2185 C C . PRO B 1 125 ? -14.579 2.017 -13.973 1 40.52 125 PRO B C 1
ATOM 2187 O O . PRO B 1 125 ? -14.015 1.44 -13.039 1 40.52 125 PRO B O 1
ATOM 2190 N N . SER B 1 126 ? -15.783 1.737 -14.185 1 36.78 126 SER B N 1
ATOM 2191 C CA . SER B 1 126 ? -16.553 0.612 -13.667 1 36.78 126 SER B CA 1
ATOM 2192 C C . SER B 1 126 ? -16.161 -0.691 -14.356 1 36.78 126 SER B C 1
ATOM 2194 O O . SER B 1 126 ? -16.439 -1.778 -13.846 1 36.78 126 SER B O 1
ATOM 2196 N N . LYS B 1 127 ? -15.886 -0.791 -15.73 1 38.33 127 LYS B N 1
ATOM 2197 C CA . LYS B 1 127 ? -15.59 -1.994 -16.503 1 38.33 127 LYS B CA 1
ATOM 2198 C C . LYS B 1 127 ? -14.107 -2.345 -16.427 1 38.33 127 LYS B C 1
ATOM 2200 O O . LYS B 1 127 ? -13.251 -1.458 -16.456 1 38.33 127 LYS B O 1
ATOM 2205 N N . GLY B 1 128 ? -13.466 -3.231 -15.677 1 28.73 128 GLY B N 1
ATOM 2206 C CA . GLY B 1 128 ? -12.178 -3.833 -15.981 1 28.73 128 GLY B CA 1
ATOM 2207 C C . GLY B 1 128 ? -11.851 -3.827 -17.462 1 28.73 128 GLY B C 1
ATOM 2208 O O . GLY B 1 128 ? -12.731 -3.606 -18.297 1 28.73 128 GLY B O 1
ATOM 2209 N N . LEU B 1 129 ? -10.557 -3.576 -17.903 1 29.81 129 LEU B N 1
ATOM 2210 C CA . LEU B 1 129 ? -10.191 -3.585 -19.315 1 29.81 129 LEU B CA 1
ATOM 2211 C C . LEU B 1 129 ? -10.793 -4.794 -20.025 1 29.81 129 LEU B C 1
ATOM 2213 O O . LEU B 1 129 ? -10.228 -5.889 -19.983 1 29.81 129 LEU B O 1
ATOM 2217 N N . GLY B 1 130 ? -12.033 -5.091 -20.005 1 24.42 130 GLY B N 1
ATOM 2218 C CA . GLY B 1 130 ? -12.454 -6.268 -20.749 1 24.42 130 GLY B CA 1
ATOM 2219 C C . GLY B 1 130 ? -12.108 -6.197 -22.224 1 24.42 130 GLY B C 1
ATOM 2220 O O . GLY B 1 130 ? -11.855 -5.114 -22.756 1 24.42 130 GLY B O 1
ATOM 2221 N N . LYS B 1 131 ? -11.722 -7.42 -22.907 1 26.64 131 LYS B N 1
ATOM 2222 C CA . LYS B 1 131 ? -11.099 -8.017 -24.085 1 26.64 131 LYS B CA 1
ATOM 2223 C C . LYS B 1 131 ? -11.623 -7.377 -25.367 1 26.64 131 LYS B C 1
ATOM 2225 O O . LYS B 1 131 ? -11.247 -7.785 -26.469 1 26.64 131 LYS B O 1
ATOM 2230 N N . GLN B 1 132 ? -12.536 -6.631 -25.591 1 26.6 132 GLN B N 1
ATOM 2231 C CA . GLN B 1 132 ? -12.923 -6.993 -26.951 1 26.6 132 GLN B CA 1
ATOM 2232 C C . GLN B 1 132 ? -11.997 -6.346 -27.976 1 26.6 132 GLN B C 1
ATOM 2234 O O . GLN B 1 132 ? -12.193 -6.502 -29.183 1 26.6 132 GLN B O 1
ATOM 2239 N N . GLN B 1 133 ? -11.156 -5.208 -27.649 1 27.65 133 GLN B N 1
ATOM 2240 C CA . GLN B 1 133 ? -10.817 -4.628 -28.945 1 27.65 133 GLN B CA 1
ATOM 2241 C C . GLN B 1 133 ? -9.561 -5.271 -29.524 1 27.65 133 GLN B C 1
ATOM 2243 O O . GLN B 1 133 ? -8.607 -5.55 -28.795 1 27.65 133 GLN B O 1
ATOM 2248 N N . THR B 1 134 ? -9.388 -5.909 -30.764 1 25.41 134 THR B N 1
ATOM 2249 C CA . THR B 1 134 ? -8.593 -6.835 -31.564 1 25.41 134 THR B CA 1
ATOM 2250 C C . THR B 1 134 ? -7.258 -6.206 -31.952 1 25.41 134 THR B C 1
ATOM 2252 O O . THR B 1 134 ? -6.511 -6.768 -32.756 1 25.41 134 THR B O 1
ATOM 2255 N N . GLY B 1 135 ? -6.835 -5.004 -31.553 1 25.41 135 GLY B N 1
ATOM 2256 C CA . GLY B 1 135 ? -5.724 -4.546 -32.371 1 25.41 135 GLY B CA 1
ATOM 2257 C C . GLY B 1 135 ? -4.427 -5.277 -32.08 1 25.41 135 GLY B C 1
ATOM 2258 O O . GLY B 1 135 ? -4.288 -5.91 -31.031 1 25.41 135 GLY B O 1
ATOM 2259 N N . ILE B 1 136 ? -3.463 -5.586 -33.052 1 24.42 136 ILE B N 1
ATOM 2260 C CA . ILE B 1 136 ? -2.289 -6.436 -33.218 1 24.42 136 ILE B CA 1
ATOM 2261 C C . ILE B 1 136 ? -1.131 -5.883 -32.391 1 24.42 136 ILE B C 1
ATOM 2263 O O . ILE B 1 136 ? -0.63 -4.79 -32.664 1 24.42 136 ILE B O 1
ATOM 2267 N N . THR B 1 137 ? -1.111 -5.694 -31.073 1 24.19 137 THR B N 1
ATOM 2268 C CA . THR B 1 137 ? -0.073 -4.991 -30.327 1 24.19 137 THR B CA 1
A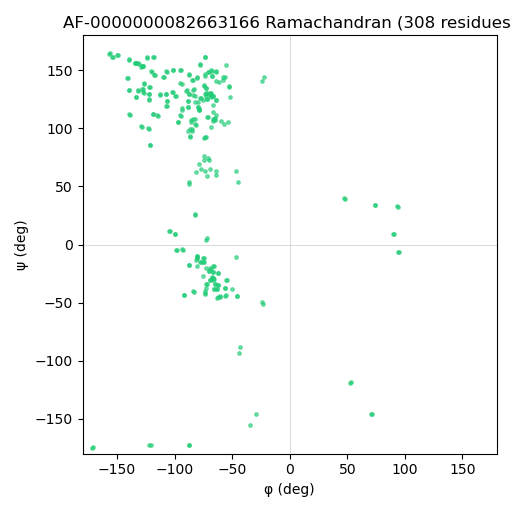TOM 2269 C C . THR B 1 137 ? 1.165 -5.869 -30.164 1 24.19 137 THR B C 1
ATOM 2271 O O . THR B 1 137 ? 1.187 -6.772 -29.325 1 24.19 137 THR B O 1
ATOM 2274 N N . GLU B 1 138 ? 1.931 -6.278 -31.159 1 24.34 138 GLU B N 1
ATOM 2275 C CA . GLU B 1 138 ? 3.043 -7.217 -31.051 1 24.34 138 GLU B CA 1
ATOM 2276 C C . GLU B 1 138 ? 4.216 -6.597 -30.296 1 24.34 138 GLU B C 1
ATOM 2278 O O . GLU B 1 138 ? 4.796 -5.606 -30.743 1 24.34 138 GLU B O 1
ATOM 2283 N N . PRO B 1 139 ? 4.163 -6.258 -29.041 1 22.81 139 PRO B N 1
ATOM 2284 C CA . PRO B 1 139 ? 5.316 -5.561 -28.466 1 22.81 139 PRO B CA 1
ATOM 2285 C C . PRO B 1 139 ? 6.547 -6.457 -28.347 1 22.81 139 PRO B C 1
ATOM 2287 O O . PRO B 1 139 ? 6.417 -7.676 -28.205 1 22.81 139 PRO B O 1
ATOM 2290 N N . ILE B 1 140 ? 7.718 -6.062 -28.826 1 26.64 140 ILE B N 1
ATOM 2291 C CA . ILE B 1 140 ? 9.05 -6.656 -28.877 1 26.64 140 ILE B CA 1
ATOM 2292 C C . ILE B 1 140 ? 9.592 -6.829 -27.459 1 26.64 140 ILE B C 1
ATOM 2294 O O . ILE B 1 140 ? 9.579 -5.886 -26.664 1 26.64 140 ILE B O 1
ATOM 2298 N N . CYS B 1 141 ? 9.781 -8.011 -26.878 1 22.63 141 CYS B N 1
ATOM 2299 C CA . CYS B 1 141 ? 10.086 -8.558 -25.561 1 22.63 141 CYS B CA 1
ATOM 2300 C C . CYS B 1 141 ? 11.521 -8.242 -25.158 1 22.63 141 CYS B C 1
ATOM 2302 O O . CYS B 1 141 ? 12.467 -8.737 -25.774 1 22.63 141 CYS B O 1
ATOM 2304 N N . PRO B 1 142 ? 11.894 -7.025 -24.806 1 23.36 142 PRO B N 1
ATOM 2305 C CA . PRO B 1 142 ? 13.31 -6.923 -24.443 1 23.36 142 PRO B CA 1
ATOM 2306 C C . PRO B 1 142 ? 13.676 -7.797 -23.246 1 23.36 142 PRO B C 1
ATOM 2308 O O . PRO B 1 142 ? 12.812 -8.128 -22.43 1 23.36 142 PRO B O 1
ATOM 2311 N N . ALA B 1 143 ? 14.87 -8.489 -23.232 1 24.76 143 ALA B N 1
ATOM 2312 C CA . ALA B 1 143 ? 15.502 -9.494 -22.381 1 24.76 143 ALA B CA 1
A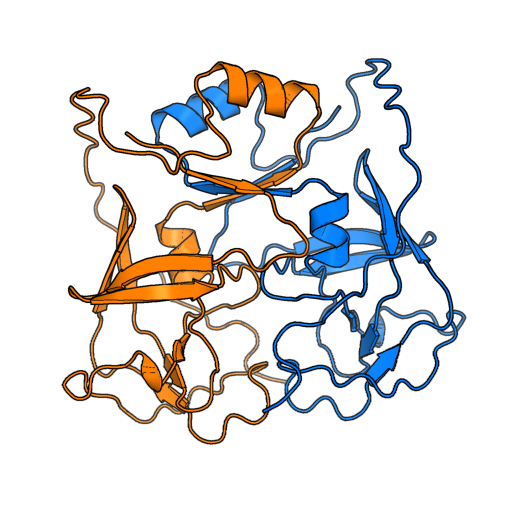TOM 2313 C C . ALA B 1 143 ? 15.824 -8.922 -21.003 1 24.76 143 ALA B C 1
ATOM 2315 O O . ALA B 1 143 ? 16.416 -7.846 -20.894 1 24.76 143 ALA B O 1
ATOM 2316 N N . PRO B 1 144 ? 15.055 -9.337 -19.903 1 24.27 144 PRO B N 1
ATOM 2317 C CA . PRO B 1 144 ? 14.976 -8.78 -18.551 1 24.27 144 PRO B CA 1
ATOM 2318 C C . PRO B 1 144 ? 16.266 -8.973 -17.757 1 24.27 144 PRO B C 1
ATOM 2320 O O . PRO B 1 144 ? 16.856 -10.056 -17.785 1 24.27 144 PRO B O 1
ATOM 2323 N N . LEU B 1 145 ? 17.146 -7.958 -17.609 1 23.8 145 LEU B N 1
ATOM 2324 C CA . LEU B 1 145 ? 18.336 -8.059 -16.772 1 23.8 145 LEU B CA 1
ATOM 2325 C C . LEU B 1 145 ? 17.961 -8.396 -15.333 1 23.8 145 LEU B C 1
ATOM 2327 O O . LEU B 1 145 ? 16.882 -8.027 -14.865 1 23.8 145 LEU B O 1
ATOM 2331 N N . LYS B 1 146 ? 18.708 -9.234 -14.608 1 23.39 146 LYS B N 1
ATOM 2332 C CA . LYS B 1 146 ? 18.652 -9.943 -13.333 1 23.39 146 LYS B CA 1
ATOM 2333 C C . LYS B 1 146 ? 18.636 -8.967 -12.161 1 23.39 146 LYS B C 1
ATOM 2335 O O . LYS B 1 146 ? 19.626 -8.276 -11.908 1 23.39 146 LYS B O 1
ATOM 2340 N N . PHE B 1 147 ? 17.599 -8.121 -12.021 1 19.48 147 PHE B N 1
ATOM 2341 C CA . PHE B 1 147 ? 17.687 -7.076 -11.008 1 19.48 147 PHE B CA 1
ATOM 2342 C C . PHE B 1 147 ? 17.546 -7.664 -9.609 1 19.48 147 PHE B C 1
ATOM 2344 O O . PHE B 1 147 ? 16.751 -8.581 -9.393 1 19.48 147 PHE B O 1
ATOM 2351 N N . ARG B 1 148 ? 18.481 -7.411 -8.603 1 20.43 148 ARG B N 1
ATOM 2352 C CA . ARG B 1 148 ? 18.683 -7.782 -7.207 1 20.43 148 ARG B CA 1
ATOM 2353 C C . ARG B 1 148 ? 17.595 -7.189 -6.319 1 20.43 148 ARG B C 1
ATOM 2355 O O . ARG B 1 148 ? 17.3 -5.995 -6.403 1 20.43 148 ARG B O 1
ATOM 2362 N N . ALA B 1 149 ? 16.627 -8.013 -5.829 1 22.91 149 ALA B N 1
ATOM 2363 C CA . ALA B 1 149 ? 15.379 -7.707 -5.133 1 22.91 149 ALA B CA 1
ATOM 2364 C C . ALA B 1 149 ? 15.647 -7.27 -3.695 1 22.91 149 ALA B C 1
ATOM 2366 O O . ALA B 1 149 ? 16.206 -8.031 -2.902 1 22.91 149 ALA B O 1
ATOM 2367 N N . GLY B 1 150 ? 16.151 -6.123 -3.379 1 19.6 150 GLY B N 1
ATOM 2368 C CA . GLY B 1 150 ? 16.362 -5.737 -1.993 1 19.6 150 GLY B CA 1
ATOM 2369 C C . GLY B 1 150 ? 15.071 -5.602 -1.208 1 19.6 150 GLY B C 1
ATOM 2370 O O . GLY B 1 150 ? 14.061 -5.138 -1.74 1 19.6 150 GLY B O 1
ATOM 2371 N N . LEU B 1 151 ? 14.775 -6.501 -0.335 1 25.82 151 LEU B N 1
ATOM 2372 C CA . LEU B 1 151 ? 13.778 -6.409 0.725 1 25.82 151 LEU B CA 1
ATOM 2373 C C . LEU B 1 151 ? 14.006 -5.167 1.58 1 25.82 151 LEU B C 1
ATOM 2375 O O . LEU B 1 151 ? 15.147 -4.736 1.764 1 25.82 151 LEU B O 1
ATOM 2379 N N . GLY B 1 152 ? 13.325 -4.077 1.577 1 22.6 152 GLY B N 1
ATOM 2380 C CA . GLY B 1 152 ? 13.615 -2.865 2.327 1 22.6 152 GLY B CA 1
ATOM 2381 C C . GLY B 1 152 ? 14.232 -3.137 3.686 1 22.6 152 GLY B C 1
ATOM 2382 O O . GLY B 1 152 ? 14.386 -4.294 4.083 1 22.6 152 GLY B O 1
ATOM 2383 N N . TYR B 1 153 ? 14.179 -2.275 4.798 1 21.35 153 TYR B N 1
ATOM 2384 C CA . TYR B 1 153 ? 15.189 -2.109 5.838 1 21.35 153 TYR B CA 1
ATOM 2385 C C . TYR B 1 153 ? 15.347 -3.386 6.653 1 21.35 153 TYR B C 1
ATOM 2387 O O . TYR B 1 153 ? 14.362 -3.948 7.137 1 21.35 153 TYR B O 1
ATOM 2395 N N . PRO B 1 154 ? 16.461 -4.111 6.517 1 24.21 154 PRO B N 1
ATOM 2396 C CA . PRO B 1 154 ? 17.246 -5.067 7.302 1 24.21 154 PRO B CA 1
ATOM 2397 C C . PRO B 1 154 ? 17.41 -4.639 8.759 1 24.21 154 PRO B C 1
ATOM 2399 O O . PRO B 1 154 ? 17.166 -5.434 9.671 1 24.21 154 PRO B O 1
ATOM 2402 N N . ASN B 1 155 ? 18.593 -3.732 9.102 1 21.03 155 ASN B N 1
ATOM 2403 C CA . ASN B 1 155 ? 19.43 -3.618 10.291 1 21.03 155 ASN B CA 1
ATOM 2404 C C . ASN B 1 155 ? 18.701 -2.902 11.424 1 21.03 155 ASN B C 1
ATOM 2406 O O . ASN B 1 155 ? 19.269 -2.686 12.495 1 21.03 155 ASN B O 1
ATOM 2410 N N . PHE B 1 156 ? 17.732 -1.999 11.455 1 20.1 156 PHE B N 1
ATOM 2411 C CA . PHE B 1 156 ? 17.566 -1.811 12.891 1 20.1 156 PHE B CA 1
ATOM 2412 C C . PHE B 1 156 ? 16.912 -3.032 13.525 1 20.1 156 PHE B C 1
ATOM 2414 O O . PHE B 1 156 ? 16.139 -3.738 12.873 1 20.1 156 PHE B O 1
#